Protein AF-A0A0Q3QVT7-F1 (afdb_monomer)

Nearest PDB structures (foldseek):
  4wqb-assembly1_A  TM=9.093E-01  e=2.953E-19  Allochromatium vinosum DSM 180
  4v2k-assembly1_A-2  TM=8.965E-01  e=4.361E-19  Allochromatium vinosum
  4wq7-assembly1_A  TM=8.722E-01  e=5.760E-19  Allochromatium vinosum DSM 180
  4wqe-assembly1_A  TM=8.834E-01  e=1.659E-18  Allochromatium vinosum DSM 180
  5lo9-assembly1_B  TM=9.121E-01  e=6.186E-17  Marichromatium purpuratum 984

Solvent-accessible surface area (backbone atoms only — not comparable to full-atom values): 16238 Å² total; per-residue (Å²): 143,64,69,71,61,56,56,51,52,53,51,52,51,51,51,50,51,51,50,52,52,61,57,68,73,50,79,81,80,72,76,77,76,81,73,70,78,80,70,81,72,76,70,61,96,49,61,49,68,56,84,89,69,55,54,84,59,72,68,26,53,34,25,54,50,11,46,47,48,34,56,39,20,30,82,78,39,48,94,37,33,49,28,71,48,29,54,27,76,59,18,26,76,83,17,47,84,76,30,63,30,40,62,35,50,55,47,43,44,66,38,78,34,67,54,76,61,39,75,36,46,61,63,54,51,53,30,55,37,24,48,10,46,25,38,27,43,63,69,56,76,91,34,68,70,40,48,13,39,51,43,24,37,42,49,38,17,62,60,42,62,83,81,38,78,77,57,81,90,38,61,78,62,55,50,81,74,65,76,90,72,56,39,46,68,60,8,46,55,49,36,65,63,48,38,27,94,30,20,29,90,80,24,64,32,39,101,82,23,65,30,67,22,36,68,44,12,44,13,56,58,20,73,65,40,17,36,34,47,28,10,23,47,37,20,61,55,30,32,84,58,74,31,89,95,36,30,55,53,64,48,48,71,66,55,17,34,8,31,24,40,31,50,56,70,48,63,48,39,81,43,85,74,44,37,62,38,12,61,80,16,72,55,59,94,54,53,73,68,77,33,79,53,41,69,59,78,76,91,122

InterPro domains:
  IPR009056 Cytochrome c-like domain [PF13442] (183-263)
  IPR009056 Cytochrome c-like domain [PF21342] (85-160)
  IPR009056 Cytochrome c-like domain [PS51007] (182-267)
  IPR036909 Cytochrome c-like domain superfamily [G3DSA:1.10.760.10] (39-165)
  IPR036909 Cytochrome c-like domain superfamily [G3DSA:1.10.760.10] (176-285)
  IPR036909 Cytochrome c-like domain superfamily [SSF46626] (54-162)
  IPR036909 Cytochrome c-like domain superfamily [SSF46626] (183-273)
  IPR051459 Cytochrome c-type Dehydrogenase [PTHR35008] (144-269)

Radius of gyration: 26.28 Å; Cα contacts (8 Å, |Δi|>4): 500; chains: 1; bounding box: 90×54×57 Å

pLDDT: mean 89.2, std 15.97, range [33.88, 98.81]

Foldseek 3Di:
DPVVVVVVVVVVVVVVVVVVCVVVPDDPPPPPPPPPPPDPQPPQPQFFDDLVPQDDDDLSVLLVLLLCCQVQVCPPVVQFFQARDHVCLQCPPSNPDAGQRLAQVQLQPQDDDLQQRGGDGVLRVVQLCSVFFRVGGRDDCPDSNVSSNSSNSCRRNVRPDHPDNDDPSRDQQFQPDDLVPAAQVLLLVLCVQFPCVAQNNLSCGDPHHHRLADSNGGALLDPLLFLRRQLSRCLQCPPVPDGVPDDHNPDDSNNSSNNSVNSNVHHHHYRVCSQCTSLVLCDDPRRSDHHPNHHDDPPD

Sequence (300 aa):
MFLPIMAIIVTMIAGFTYLYIYVKDKPAKTELASSEPKVEEKTHPYAPPSMEEVPEGEEGELIKLGQKYHNETSSVLDGYVGNTLSCASCHANGGVGDSLDLVGISKTYPQYNPRAGREVSIEDRINGCFIRSMNGKPLPKEGEEMKAMVAYYNYISTNVPEGTTDRPWAKLKKAEGDLSKVNVDEGRELYQQACITCHGEDGAGGATGLALWGDNSYNIGAGMARVRTAAGYIQKYMPKAPVGDYEAGSLTEEQAMNIAAYINSMERPDFPNKIHDWPNGDAPDDAAYETLAGKKKSDK

Mean predicted aligned error: 9.64 Å

Organism: NCBI:txid1637975

Secondary structure (DSSP, 8-state):
--HHHHHHHHHHHHHHHHHHHHHHTS------------------TTPPPPGGGPPSSHHHHHHHHHHHHHHSHHHH-GGG-SSS--GGGTSHHHHSSSSS--TTGGGG-SEEETTTTEEE-HHHHHHHHHTTTT-S-PPPTTSHHHHHHHHHHHHHTTTSPTT----GGGPPPPP-S-GGG--HHHHHHHHHHHTHHHH-TTSS--SSS--SSSTTS--TTSGGGSHHHHHHHHHHH-SSS-BTTB-TTTS-HHHHHHHHHHHHHS-----GGGGGS-TTS---TT-SS--TT-PPPP--

Structure (mmCIF, N/CA/C/O backbone):
data_AF-A0A0Q3QVT7-F1
#
_entry.id   AF-A0A0Q3QVT7-F1
#
loop_
_atom_site.group_PDB
_atom_site.id
_atom_site.type_symbol
_atom_site.label_atom_id
_atom_site.label_alt_id
_atom_site.label_comp_id
_atom_site.label_asym_id
_atom_site.label_entity_id
_atom_site.label_seq_id
_atom_site.pdbx_PDB_ins_code
_atom_site.Cartn_x
_atom_site.Cartn_y
_atom_site.Cartn_z
_atom_site.occupancy
_atom_site.B_iso_or_equiv
_atom_site.auth_seq_id
_atom_site.auth_comp_id
_atom_site.auth_asym_id
_atom_site.auth_atom_id
_atom_site.pdbx_PDB_model_num
ATOM 1 N N . MET A 1 1 ? 71.292 -36.766 14.297 1.00 57.34 1 MET A N 1
ATOM 2 C CA . MET A 1 1 ? 70.268 -36.055 13.497 1.00 57.34 1 MET A CA 1
ATOM 3 C C . MET A 1 1 ? 69.156 -35.455 14.381 1.00 57.34 1 MET A C 1
ATOM 5 O O . MET A 1 1 ? 68.013 -35.425 13.966 1.00 57.34 1 MET A O 1
ATOM 9 N N . PHE A 1 2 ? 69.470 -34.970 15.596 1.00 58.06 2 PHE A N 1
ATOM 10 C CA . PHE A 1 2 ? 68.464 -34.492 16.570 1.00 58.06 2 PHE A CA 1
ATOM 11 C C . PHE A 1 2 ? 68.643 -33.022 17.004 1.00 58.06 2 PHE A C 1
ATOM 13 O O . PHE A 1 2 ? 67.723 -32.442 17.567 1.00 58.06 2 PHE A O 1
ATOM 20 N N . LEU A 1 3 ? 69.778 -32.381 16.687 1.00 51.47 3 LEU A N 1
ATOM 21 C CA . LEU A 1 3 ? 69.985 -30.952 16.959 1.00 51.47 3 LEU A CA 1
ATOM 22 C C . LEU A 1 3 ? 69.146 -29.969 16.106 1.00 51.47 3 LEU A C 1
ATOM 24 O O . LEU A 1 3 ? 68.745 -28.949 16.662 1.00 51.47 3 LEU A O 1
ATOM 28 N N . PRO A 1 4 ? 68.831 -30.208 14.812 1.00 58.06 4 PRO A N 1
ATOM 29 C CA . PRO A 1 4 ? 68.139 -29.189 14.016 1.00 58.06 4 PRO A CA 1
ATOM 30 C C . PRO A 1 4 ? 66.645 -29.073 14.360 1.00 58.06 4 PRO A C 1
ATOM 32 O O . PRO A 1 4 ? 66.067 -28.003 14.220 1.00 58.06 4 PRO A O 1
ATOM 35 N N . ILE A 1 5 ? 66.026 -30.143 14.872 1.00 60.25 5 ILE A N 1
ATOM 36 C CA . ILE A 1 5 ? 64.596 -30.167 15.221 1.00 60.25 5 ILE A CA 1
ATOM 37 C C . ILE A 1 5 ? 64.334 -29.399 16.527 1.00 60.25 5 ILE A C 1
ATOM 39 O O . ILE A 1 5 ? 63.376 -28.638 16.615 1.00 60.25 5 ILE A O 1
ATOM 43 N N . MET A 1 6 ? 65.226 -29.524 17.517 1.00 62.38 6 MET A N 1
ATOM 44 C CA . MET A 1 6 ? 65.145 -28.763 18.772 1.00 62.38 6 MET A CA 1
ATOM 45 C C . MET A 1 6 ? 65.276 -27.250 18.539 1.00 62.38 6 MET A C 1
ATOM 47 O O . MET A 1 6 ? 64.526 -26.476 19.128 1.00 62.38 6 MET A O 1
ATOM 51 N N . ALA A 1 7 ? 66.159 -26.824 17.630 1.00 67.12 7 ALA A N 1
ATOM 52 C CA . ALA A 1 7 ? 66.323 -25.409 17.294 1.00 67.12 7 ALA A CA 1
ATOM 53 C C . ALA A 1 7 ? 65.071 -24.805 16.628 1.00 67.12 7 ALA A C 1
ATOM 55 O O . ALA A 1 7 ? 64.706 -23.675 16.939 1.00 67.12 7 ALA A O 1
ATOM 56 N N . ILE A 1 8 ? 64.384 -25.564 15.766 1.00 68.62 8 ILE A N 1
ATOM 57 C CA . ILE A 1 8 ? 63.150 -25.122 15.091 1.00 68.62 8 ILE A CA 1
ATOM 58 C C . ILE A 1 8 ? 61.974 -25.030 16.076 1.00 68.62 8 ILE A C 1
ATOM 60 O O . ILE A 1 8 ? 61.192 -24.084 16.029 1.00 68.62 8 ILE A O 1
ATOM 64 N N . ILE A 1 9 ? 61.854 -25.978 17.008 1.00 70.62 9 ILE A N 1
ATOM 65 C CA . ILE A 1 9 ? 60.778 -25.951 18.009 1.00 70.62 9 ILE A CA 1
ATOM 66 C C . ILE A 1 9 ? 60.958 -24.764 18.965 1.00 70.62 9 ILE A C 1
ATOM 68 O O . ILE A 1 9 ? 59.991 -24.068 19.271 1.00 70.62 9 ILE A O 1
ATOM 72 N N . VAL A 1 10 ? 62.192 -24.470 19.387 1.00 72.62 10 VAL A N 1
ATOM 73 C CA . VAL A 1 10 ? 62.480 -23.324 20.265 1.00 72.62 10 VAL A CA 1
ATOM 74 C C . VAL A 1 10 ? 62.200 -21.990 19.565 1.00 72.62 10 VAL A C 1
ATOM 76 O O . VAL A 1 10 ? 61.624 -21.099 20.188 1.00 72.62 10 VAL A O 1
ATOM 79 N N . THR A 1 11 ? 62.522 -21.841 18.274 1.00 70.75 11 THR A N 1
ATOM 80 C CA . THR A 1 11 ? 62.209 -20.606 17.531 1.00 70.75 11 THR A CA 1
ATOM 81 C C . THR A 1 11 ? 60.716 -20.435 17.273 1.00 70.75 11 THR A C 1
ATOM 83 O O . THR A 1 11 ? 60.223 -19.311 17.370 1.00 70.75 11 THR A O 1
ATOM 86 N N . MET A 1 12 ? 59.966 -21.514 17.026 1.00 72.94 12 MET A N 1
ATOM 87 C CA . MET A 1 12 ? 58.507 -21.432 16.898 1.00 72.94 12 MET A CA 1
ATOM 88 C C . MET A 1 12 ? 57.829 -21.072 18.222 1.00 72.94 12 MET A C 1
ATOM 90 O O . MET A 1 12 ? 56.955 -20.209 18.232 1.00 72.94 12 MET A O 1
ATOM 94 N N . ILE A 1 13 ? 58.254 -21.663 19.344 1.00 76.81 13 ILE A N 1
ATOM 95 C CA . ILE A 1 13 ? 57.702 -21.332 20.667 1.00 76.81 13 ILE A CA 1
ATOM 96 C C . ILE A 1 13 ? 58.045 -19.886 21.038 1.00 76.81 13 ILE A C 1
ATOM 98 O O . ILE A 1 13 ? 57.164 -19.146 21.475 1.00 76.81 13 ILE A O 1
ATOM 102 N N . ALA A 1 14 ? 59.284 -19.443 20.810 1.00 75.06 14 ALA A N 1
ATOM 103 C CA . ALA A 1 14 ? 59.682 -18.058 21.056 1.00 75.06 14 ALA A CA 1
ATOM 104 C C . ALA A 1 14 ? 58.909 -17.070 20.164 1.00 75.06 14 ALA A C 1
ATOM 106 O O . ALA A 1 14 ? 58.426 -16.054 20.660 1.00 75.06 14 ALA A O 1
ATOM 107 N N . GLY A 1 15 ? 58.717 -17.392 18.880 1.00 74.06 15 GLY A N 1
ATOM 108 C CA . GLY A 1 15 ? 57.934 -16.580 17.946 1.00 74.06 15 GLY A CA 1
ATOM 109 C C . GLY A 1 15 ? 56.456 -16.491 18.327 1.00 74.06 15 GLY A C 1
ATOM 110 O O . GLY A 1 15 ? 55.881 -15.404 18.307 1.00 74.06 15 GLY A O 1
ATOM 111 N N . PHE A 1 16 ? 55.851 -17.603 18.750 1.00 73.50 16 PHE A N 1
ATOM 112 C CA . PHE A 1 16 ? 54.453 -17.635 19.181 1.00 73.50 16 PHE A CA 1
ATOM 113 C C . PHE A 1 16 ? 54.247 -16.902 20.512 1.00 73.50 16 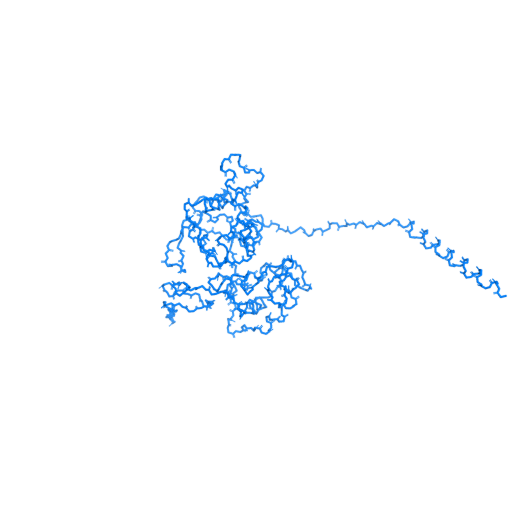PHE A C 1
ATOM 115 O O . PHE A 1 16 ? 53.271 -16.177 20.675 1.00 73.50 16 PHE A O 1
ATOM 122 N N . THR A 1 17 ? 55.200 -17.019 21.440 1.00 74.50 17 THR A N 1
ATOM 123 C CA . THR A 1 17 ? 55.164 -16.301 22.724 1.00 74.50 17 THR A CA 1
ATOM 124 C C . THR A 1 17 ? 55.349 -14.798 22.515 1.00 74.50 17 THR A C 1
ATOM 126 O O . THR A 1 17 ? 54.628 -14.003 23.112 1.00 74.50 17 THR A O 1
ATOM 129 N N . TYR A 1 18 ? 56.255 -14.396 21.617 1.00 74.62 18 TYR A N 1
ATOM 130 C CA . TYR A 1 18 ? 56.449 -12.994 21.247 1.00 74.62 18 TYR A CA 1
ATOM 131 C C . TYR A 1 18 ? 55.204 -12.406 20.572 1.00 74.62 18 TYR A C 1
ATOM 133 O O . TYR A 1 18 ? 54.762 -11.325 20.951 1.00 74.62 18 TYR A O 1
ATOM 141 N N . LEU A 1 19 ? 54.586 -13.135 19.635 1.00 69.94 19 LEU A N 1
ATOM 142 C CA . LEU A 1 19 ? 53.341 -12.716 18.988 1.00 69.94 19 LEU A CA 1
ATOM 143 C C . LEU A 1 19 ? 52.184 -12.614 19.994 1.00 69.94 19 LEU A C 1
ATOM 145 O O . LEU A 1 19 ? 51.430 -11.646 19.962 1.00 69.94 19 LEU A O 1
ATOM 149 N N . TYR A 1 20 ? 52.065 -13.573 20.913 1.00 73.19 20 TYR A N 1
ATOM 150 C CA . TYR A 1 20 ? 51.029 -13.574 21.946 1.00 73.19 20 TYR A CA 1
ATOM 151 C C . TYR A 1 20 ? 51.166 -12.384 22.905 1.00 73.19 20 TYR A C 1
ATOM 153 O O . TYR A 1 20 ? 50.175 -11.717 23.194 1.00 73.19 20 TYR A O 1
ATOM 161 N N . ILE A 1 21 ? 52.386 -12.066 23.349 1.00 72.62 21 ILE A N 1
ATOM 162 C CA . ILE A 1 21 ? 52.649 -10.879 24.179 1.00 72.62 21 ILE A CA 1
ATOM 163 C C . ILE A 1 21 ? 52.384 -9.597 23.372 1.00 72.62 21 ILE A C 1
ATOM 165 O O . ILE A 1 21 ? 51.701 -8.700 23.858 1.00 72.62 21 ILE A O 1
ATOM 169 N N . TYR A 1 22 ? 52.821 -9.537 22.109 1.00 72.62 22 TYR A N 1
ATOM 170 C CA . TYR A 1 22 ? 52.606 -8.379 21.232 1.00 72.62 22 TYR A CA 1
ATOM 171 C C . TYR A 1 22 ? 51.121 -8.084 20.961 1.00 72.62 22 TYR A C 1
ATOM 173 O O . TYR A 1 22 ? 50.731 -6.921 20.865 1.00 72.62 22 TYR A O 1
ATOM 181 N N . VAL A 1 23 ? 50.282 -9.118 20.843 1.00 69.88 23 VAL A N 1
ATOM 182 C CA . VAL A 1 23 ? 48.827 -8.964 20.669 1.00 69.88 23 VAL A CA 1
ATOM 183 C C . VAL A 1 23 ? 48.143 -8.601 21.989 1.00 69.88 23 VAL A C 1
ATOM 185 O O . VAL A 1 23 ? 47.247 -7.763 21.986 1.00 69.88 23 VAL A O 1
ATOM 188 N N . LYS A 1 24 ? 48.567 -9.184 23.117 1.00 72.44 24 LYS A N 1
ATOM 189 C CA . LYS A 1 24 ? 47.951 -8.938 24.429 1.00 72.44 24 LYS A CA 1
ATOM 190 C C . LYS A 1 24 ? 48.217 -7.524 24.964 1.00 72.44 24 LYS A C 1
ATOM 192 O O . LYS A 1 24 ? 47.332 -6.950 25.591 1.00 72.44 24 LYS A O 1
ATOM 197 N N . ASP A 1 25 ? 49.393 -6.961 24.689 1.00 59.81 25 ASP A N 1
ATOM 198 C CA . ASP A 1 25 ? 49.799 -5.643 25.203 1.00 59.81 25 ASP A CA 1
ATOM 199 C C . ASP A 1 25 ? 49.374 -4.464 24.308 1.00 59.81 25 ASP A C 1
ATOM 201 O O . ASP A 1 25 ? 49.612 -3.305 24.657 1.00 59.81 25 ASP A O 1
ATOM 205 N N . LYS A 1 26 ? 48.702 -4.717 23.175 1.00 48.78 26 LYS A N 1
ATOM 206 C CA . LYS A 1 26 ? 48.009 -3.659 22.428 1.00 48.78 26 LYS A CA 1
ATOM 207 C C . LYS A 1 26 ? 46.572 -3.530 22.935 1.00 48.78 26 LYS A C 1
ATOM 209 O O . LYS A 1 26 ? 45.736 -4.359 22.579 1.00 48.78 26 LYS A O 1
ATOM 214 N N . PRO A 1 27 ? 46.226 -2.481 23.702 1.00 45.72 27 PRO A N 1
ATOM 215 C CA . PRO A 1 27 ? 44.826 -2.172 23.931 1.00 45.72 27 PRO A CA 1
ATOM 216 C C . PRO A 1 27 ? 44.193 -1.840 22.577 1.00 45.72 27 PRO A C 1
ATOM 218 O O . PRO A 1 27 ? 44.609 -0.896 21.901 1.00 45.72 27 PRO A O 1
ATOM 221 N N . ALA A 1 28 ? 43.196 -2.625 22.171 1.00 49.50 28 ALA A N 1
ATOM 222 C CA . ALA A 1 28 ? 42.322 -2.285 21.062 1.00 49.50 28 ALA A CA 1
ATOM 223 C C . ALA A 1 28 ? 41.542 -1.019 21.444 1.00 49.50 28 ALA A C 1
ATOM 225 O O . ALA A 1 28 ? 40.458 -1.082 22.020 1.00 49.50 28 ALA A O 1
ATOM 226 N N . LYS A 1 29 ? 42.115 0.153 21.158 1.00 40.25 29 LYS A N 1
ATOM 227 C CA . LYS A 1 29 ? 41.364 1.406 21.086 1.00 40.25 29 LYS A CA 1
ATOM 228 C C . LYS A 1 29 ? 40.545 1.382 19.803 1.00 40.25 29 LYS A C 1
ATOM 230 O O . LYS A 1 29 ? 40.870 2.045 18.825 1.00 40.25 29 LYS A O 1
ATOM 235 N N . THR A 1 30 ? 39.485 0.590 19.822 1.00 38.38 30 THR A N 1
ATOM 236 C CA . THR A 1 30 ? 38.336 0.842 18.967 1.00 38.38 30 THR A CA 1
ATOM 237 C C . THR A 1 30 ? 37.523 1.910 19.688 1.00 38.38 30 THR A C 1
ATOM 239 O O . THR A 1 30 ? 36.599 1.608 20.439 1.00 38.38 30 THR A O 1
ATOM 242 N N . GLU A 1 31 ? 37.907 3.176 19.518 1.00 37.19 31 GLU A N 1
ATOM 243 C CA . GLU A 1 31 ? 36.917 4.244 19.615 1.00 37.19 31 GLU A CA 1
ATOM 244 C C . GLU A 1 31 ? 35.944 3.995 18.462 1.00 37.19 31 GLU A C 1
ATOM 246 O O . GLU A 1 31 ? 36.206 4.340 17.312 1.00 37.19 31 GLU A O 1
ATOM 251 N N . LEU A 1 32 ? 34.839 3.312 18.769 1.00 37.59 32 LEU A N 1
ATOM 252 C CA . LEU A 1 32 ? 33.616 3.401 17.988 1.00 37.59 32 LEU A CA 1
ATOM 253 C C . LEU A 1 32 ? 33.182 4.865 18.062 1.00 37.59 32 LEU A C 1
ATOM 255 O O . LEU A 1 32 ? 32.419 5.268 18.938 1.00 37.59 32 LEU A O 1
ATOM 259 N N . ALA A 1 33 ? 33.735 5.678 17.166 1.00 33.88 33 ALA A N 1
ATOM 260 C CA . ALA A 1 33 ? 33.156 6.951 16.810 1.00 33.88 33 ALA A CA 1
ATOM 261 C C . ALA A 1 33 ? 31.784 6.635 16.210 1.00 33.88 33 ALA A C 1
ATOM 263 O O . ALA A 1 33 ? 31.651 6.317 15.031 1.00 33.88 33 ALA A O 1
ATOM 264 N N . SER A 1 34 ? 30.772 6.660 17.073 1.00 39.19 34 SER A N 1
ATOM 265 C CA . SER A 1 34 ? 29.366 6.713 16.704 1.00 39.19 34 SER A CA 1
ATOM 266 C C . SER A 1 34 ? 29.117 8.057 16.027 1.00 39.19 34 SER A C 1
ATOM 268 O O . SER A 1 34 ? 28.578 8.986 16.624 1.00 39.19 34 SER A O 1
ATOM 270 N N . SER A 1 35 ? 29.562 8.191 14.783 1.00 40.94 35 SER A N 1
ATOM 271 C CA . SER A 1 35 ? 28.988 9.153 13.857 1.00 40.94 35 SER A CA 1
ATOM 272 C C . SER A 1 35 ? 27.819 8.458 13.176 1.00 40.94 35 SER A C 1
ATOM 274 O O . SER A 1 35 ? 27.894 8.088 12.005 1.00 40.94 35 SER A O 1
ATOM 276 N N . GLU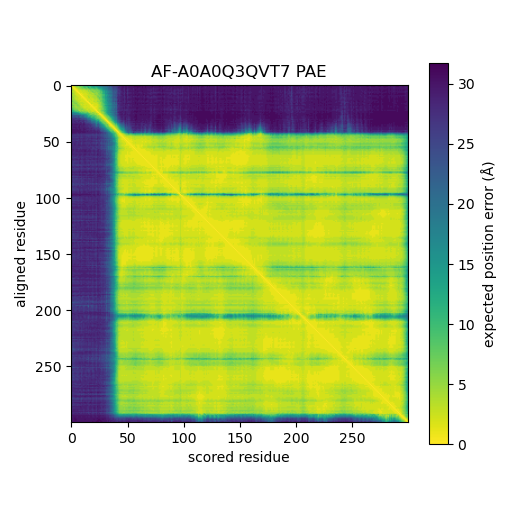 A 1 36 ? 26.747 8.232 13.934 1.00 35.28 36 GLU A N 1
ATOM 277 C CA . GLU A 1 36 ? 25.448 8.081 13.298 1.00 35.28 36 GLU A CA 1
ATOM 278 C C . GLU A 1 36 ? 25.224 9.363 12.486 1.00 35.28 36 GLU A C 1
ATOM 280 O O . GLU A 1 36 ? 25.307 10.465 13.050 1.00 35.28 36 GLU A O 1
ATOM 285 N N . PRO A 1 37 ? 25.016 9.278 11.161 1.00 35.75 37 PRO A N 1
ATOM 286 C CA . PRO A 1 37 ? 24.513 10.423 10.439 1.00 35.75 37 PRO A CA 1
ATOM 287 C C . PRO A 1 37 ? 23.177 10.756 11.091 1.00 35.75 37 PRO A C 1
ATOM 289 O O . PRO A 1 37 ? 22.256 9.941 11.108 1.00 35.75 37 PRO A O 1
ATOM 292 N N . LYS A 1 38 ? 23.097 11.946 11.684 1.00 34.81 38 LYS A N 1
ATOM 293 C CA . LYS A 1 38 ? 21.852 12.510 12.182 1.00 34.81 38 LYS A CA 1
ATOM 294 C C . LYS A 1 38 ? 20.978 12.745 10.955 1.00 34.81 38 LYS A C 1
ATOM 296 O O . LYS A 1 38 ? 21.047 13.802 10.334 1.00 34.81 38 LYS A O 1
ATOM 301 N N . VAL A 1 39 ? 20.244 11.711 10.552 1.00 34.62 39 VAL A N 1
ATOM 302 C CA . VAL A 1 39 ? 19.155 11.824 9.592 1.00 34.62 39 VAL A CA 1
ATOM 303 C C . VAL A 1 39 ? 18.256 12.898 10.180 1.00 34.62 39 VAL A C 1
ATOM 305 O O . VAL A 1 39 ? 17.798 12.767 11.316 1.00 34.62 39 VAL A O 1
ATOM 308 N N . GLU A 1 40 ? 18.089 14.010 9.466 1.00 34.38 40 GLU A N 1
ATOM 309 C CA . GLU A 1 40 ? 17.031 14.960 9.778 1.00 34.38 40 GLU A CA 1
ATOM 310 C C . GLU A 1 40 ? 15.717 14.192 9.666 1.00 34.38 40 GLU A C 1
ATOM 312 O O . GLU A 1 40 ? 15.159 14.006 8.583 1.00 34.38 40 GLU A O 1
ATOM 317 N N . GLU A 1 41 ? 15.269 13.681 10.806 1.00 39.88 41 GLU A N 1
ATOM 318 C CA . GLU A 1 41 ? 13.955 13.116 10.999 1.00 39.88 41 GLU A CA 1
ATOM 319 C C . GLU A 1 41 ? 12.986 14.247 10.669 1.00 39.88 41 GLU A C 1
ATOM 321 O O . GLU A 1 41 ? 12.791 15.182 11.449 1.00 39.88 41 GLU A O 1
ATOM 326 N N . LYS A 1 42 ? 12.447 14.237 9.446 1.00 46.34 42 LYS A N 1
ATOM 327 C CA . LYS A 1 42 ? 11.295 15.067 9.117 1.00 46.34 42 LYS A CA 1
ATOM 328 C C . LYS A 1 42 ? 10.192 14.599 10.046 1.00 46.34 42 LYS A C 1
ATOM 330 O O . LYS A 1 42 ? 9.521 13.612 9.757 1.00 46.34 42 LYS A O 1
ATOM 335 N N . THR A 1 43 ? 10.062 15.279 11.177 1.00 60.16 43 THR A N 1
ATOM 336 C CA . THR A 1 43 ? 9.045 14.989 12.170 1.00 60.16 43 THR A CA 1
ATOM 337 C C . THR A 1 43 ? 7.707 15.024 11.454 1.00 60.16 43 THR A C 1
ATOM 339 O O . THR A 1 43 ? 7.340 16.009 10.805 1.00 60.16 43 THR A O 1
ATOM 342 N N . HIS A 1 44 ? 7.019 13.885 11.475 1.00 76.19 44 HIS A N 1
ATOM 343 C CA . HIS A 1 44 ? 5.684 13.775 10.922 1.00 76.19 44 HIS A CA 1
ATOM 344 C C . HIS A 1 44 ? 4.840 14.934 11.491 1.00 76.19 44 HIS A C 1
ATOM 346 O O . HIS A 1 44 ? 4.850 15.128 12.710 1.00 76.19 44 HIS A O 1
ATOM 352 N N . PRO A 1 45 ? 4.127 15.728 10.662 1.00 86.12 45 PRO A N 1
ATOM 353 C CA . PRO A 1 45 ? 3.495 16.977 11.113 1.00 86.12 45 PRO A CA 1
ATOM 354 C C . PRO A 1 45 ? 2.470 16.765 12.235 1.00 86.12 45 PRO A C 1
ATOM 356 O O . PRO A 1 45 ? 2.174 17.686 12.990 1.00 86.12 45 PRO A O 1
ATOM 359 N N . TYR A 1 46 ? 1.962 15.538 12.350 1.00 91.69 46 TYR A N 1
ATOM 360 C CA . TYR A 1 46 ? 1.045 15.084 13.388 1.00 91.69 46 TYR A CA 1
ATOM 361 C C . TYR A 1 46 ? 1.499 13.717 13.900 1.00 91.69 46 TYR A C 1
ATOM 363 O O . TYR A 1 46 ? 0.990 12.699 13.440 1.00 91.69 46 TYR A O 1
ATOM 371 N N . ALA A 1 47 ? 2.540 13.654 14.730 1.00 91.75 47 ALA A N 1
ATOM 372 C CA . ALA A 1 47 ? 3.020 12.374 15.258 1.00 91.75 47 ALA A CA 1
ATOM 373 C C . ALA A 1 47 ? 1.857 11.597 15.918 1.00 91.75 47 ALA A C 1
ATOM 375 O O . ALA A 1 47 ? 1.103 12.212 16.678 1.00 91.75 47 ALA A O 1
ATOM 376 N N . PRO A 1 48 ? 1.654 10.302 15.616 1.00 93.94 48 PRO A N 1
ATOM 377 C CA . PRO A 1 48 ? 0.585 9.521 16.232 1.00 93.94 48 PRO A CA 1
ATOM 378 C C . PRO A 1 48 ? 0.849 9.312 17.734 1.00 93.94 48 PRO A C 1
ATOM 380 O O . PRO A 1 48 ? 2.011 9.336 18.147 1.00 93.94 48 PRO A O 1
ATOM 383 N N . PRO A 1 49 ? -0.193 9.085 18.556 1.00 95.31 49 PRO A N 1
ATOM 384 C CA . PRO A 1 49 ? -0.014 8.629 19.936 1.00 95.31 49 PRO A CA 1
ATOM 385 C C . PRO A 1 49 ? 0.800 7.327 20.011 1.00 95.31 49 PRO A C 1
ATOM 387 O O . PRO A 1 49 ? 0.750 6.507 19.086 1.00 95.31 49 PRO A O 1
ATOM 390 N N . SER A 1 50 ? 1.540 7.124 21.106 1.00 94.94 50 SER A N 1
ATOM 391 C CA . SER A 1 50 ? 2.330 5.902 21.297 1.00 94.94 50 SER A CA 1
ATOM 392 C C . SER A 1 50 ? 1.427 4.712 21.593 1.00 94.94 50 SER A C 1
ATOM 394 O O . SER A 1 50 ? 0.515 4.816 22.400 1.00 94.94 50 SER A O 1
ATOM 396 N N . MET A 1 51 ? 1.736 3.532 21.052 1.00 95.25 51 MET A N 1
ATOM 397 C CA . MET A 1 51 ? 0.996 2.308 21.397 1.00 95.25 51 MET A CA 1
ATOM 398 C C . MET A 1 51 ? 1.092 1.919 22.883 1.00 95.25 51 MET A C 1
ATOM 400 O O . MET A 1 51 ? 0.270 1.141 23.362 1.00 95.25 51 MET A O 1
ATOM 404 N N . GLU A 1 52 ? 2.063 2.467 23.618 1.00 94.88 52 GLU A N 1
ATOM 405 C CA . GLU A 1 52 ? 2.176 2.326 25.077 1.00 94.88 52 GLU A CA 1
ATOM 406 C C . GLU A 1 52 ? 1.125 3.157 25.837 1.00 94.88 52 GLU A C 1
ATOM 408 O O . GLU A 1 52 ? 0.834 2.873 26.995 1.00 94.88 52 GLU A O 1
ATOM 413 N N . GLU A 1 53 ? 0.532 4.158 25.183 1.00 94.69 53 GLU A N 1
ATOM 414 C CA . GLU A 1 53 ? -0.468 5.081 25.735 1.00 94.69 53 GLU A CA 1
ATOM 415 C C . GLU A 1 53 ? -1.901 4.707 25.321 1.00 94.69 53 GLU A C 1
ATOM 417 O O . GLU A 1 53 ? -2.835 5.491 25.502 1.00 94.69 53 GLU A O 1
ATOM 422 N N . VAL A 1 54 ? -2.100 3.529 24.720 1.00 96.38 54 VAL A N 1
ATOM 423 C CA . VAL A 1 54 ? -3.442 3.033 24.3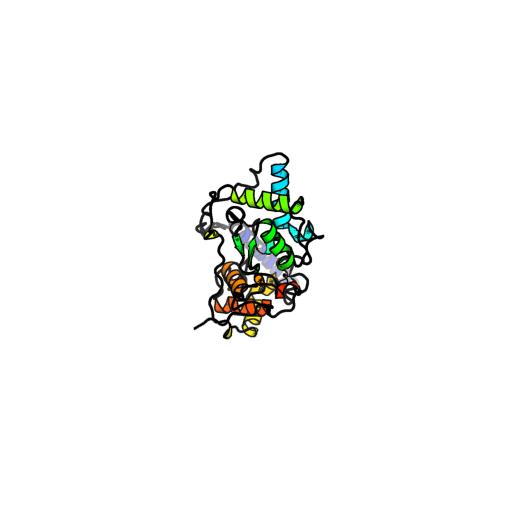86 1.00 96.38 54 VAL A CA 1
ATOM 424 C C . VAL A 1 54 ? -4.259 2.910 25.680 1.00 96.38 54 VAL A C 1
ATOM 426 O O . VAL A 1 54 ? -3.768 2.303 26.636 1.00 96.38 54 VAL A O 1
ATOM 429 N N . PRO A 1 55 ? -5.490 3.460 25.736 1.00 94.56 55 PRO A N 1
ATOM 430 C CA . PRO A 1 55 ? -6.309 3.420 26.945 1.00 94.56 55 PRO A CA 1
ATOM 431 C C . PRO A 1 55 ? -6.581 1.982 27.393 1.00 94.56 55 PRO A C 1
ATOM 433 O O . PRO A 1 55 ? -6.629 1.064 26.582 1.00 94.56 55 PRO A O 1
ATOM 436 N N . GLU A 1 56 ? -6.788 1.765 28.688 1.00 95.44 56 GLU A N 1
ATOM 437 C CA . GLU A 1 56 ? -7.240 0.461 29.178 1.00 95.44 56 GLU A CA 1
ATOM 438 C C . GLU A 1 56 ? -8.727 0.222 28.854 1.00 95.44 56 GLU A C 1
ATOM 440 O O . GLU A 1 56 ? -9.503 1.159 28.659 1.00 95.44 56 GLU A O 1
ATOM 445 N N . GLY A 1 57 ? -9.143 -1.047 28.846 1.00 96.75 57 GLY A N 1
ATOM 446 C CA . GLY A 1 57 ? -10.533 -1.449 28.616 1.00 96.75 57 GLY A CA 1
ATOM 447 C C . GLY A 1 57 ? -10.835 -1.841 27.168 1.00 96.75 57 GLY A C 1
ATOM 448 O O . GLY A 1 57 ? -9.936 -2.048 26.357 1.00 96.75 57 GLY A O 1
ATOM 449 N N . GLU A 1 58 ? -12.126 -1.979 26.858 1.00 96.44 58 GLU A N 1
ATOM 450 C CA . GLU A 1 58 ? -12.610 -2.544 25.588 1.00 96.44 58 GLU A CA 1
ATOM 451 C C . GLU A 1 58 ? -12.109 -1.774 24.355 1.00 96.44 58 GLU A C 1
ATOM 453 O O . GLU A 1 58 ? -11.685 -2.385 23.377 1.00 96.44 58 GLU A O 1
ATOM 458 N N . GLU A 1 59 ? -12.080 -0.440 24.423 1.00 95.88 59 GLU A N 1
ATOM 459 C CA . GLU A 1 59 ? -11.568 0.405 23.338 1.00 95.88 59 GLU A CA 1
ATOM 460 C C . GLU A 1 59 ? -10.081 0.142 23.060 1.00 95.88 59 GLU A C 1
ATOM 462 O O . GLU A 1 59 ? -9.675 -0.013 21.907 1.00 95.88 59 GLU A O 1
ATOM 467 N N . GLY A 1 60 ? -9.270 0.039 24.112 1.00 98.19 60 GLY A N 1
ATOM 468 C CA . GLY A 1 60 ? -7.844 -0.225 23.984 1.00 98.19 60 GLY A CA 1
ATOM 469 C C . GLY A 1 60 ? -7.526 -1.591 23.405 1.00 98.19 60 GLY A C 1
ATOM 470 O O . GLY A 1 60 ? -6.658 -1.720 22.541 1.00 98.19 60 GLY A O 1
ATOM 471 N N . GLU A 1 61 ? -8.247 -2.615 23.852 1.00 98.31 61 GLU A N 1
ATOM 472 C CA . GLU A 1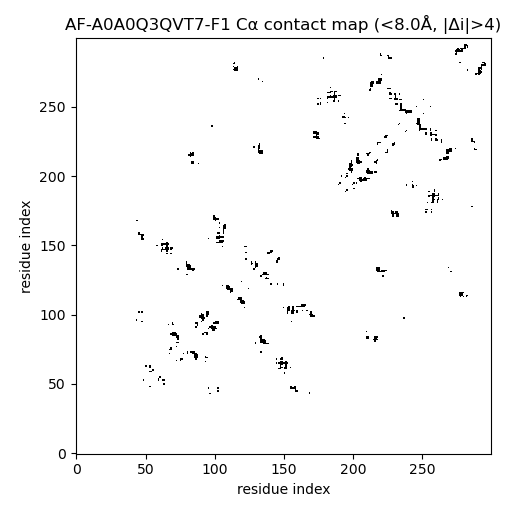 61 ? -8.098 -3.966 23.313 1.00 98.31 61 GLU A CA 1
ATOM 473 C C . GLU A 1 61 ? -8.492 -4.018 21.833 1.00 98.31 61 GLU A C 1
ATOM 475 O O . GLU A 1 61 ? -7.791 -4.638 21.032 1.00 98.31 61 GLU A O 1
ATOM 480 N N . LEU A 1 62 ? -9.532 -3.280 21.436 1.00 98.12 62 LEU A N 1
ATOM 481 C CA . LEU A 1 62 ? -9.945 -3.168 20.039 1.00 98.12 62 LEU A CA 1
ATOM 482 C C . LEU A 1 62 ? -8.881 -2.470 19.168 1.00 98.12 62 LEU A C 1
ATOM 484 O O . LEU A 1 62 ? -8.611 -2.910 18.048 1.00 98.12 62 LEU A O 1
ATOM 488 N N . ILE A 1 63 ? -8.223 -1.425 19.685 1.00 98.75 63 ILE A N 1
ATOM 489 C CA . ILE A 1 63 ? -7.112 -0.729 19.010 1.00 98.75 63 ILE A CA 1
ATOM 490 C C . ILE A 1 63 ? -5.903 -1.658 18.835 1.00 98.75 63 ILE A C 1
ATOM 492 O O . ILE A 1 63 ? -5.357 -1.761 17.733 1.00 98.75 63 ILE A O 1
ATOM 496 N N . LYS A 1 64 ? -5.490 -2.364 19.896 1.00 98.62 64 LYS A N 1
ATOM 497 C CA . LYS A 1 64 ? -4.376 -3.332 19.844 1.00 98.62 64 LYS A CA 1
ATOM 498 C C . LYS A 1 64 ? -4.677 -4.470 18.873 1.00 98.62 64 LYS A C 1
ATOM 500 O O . LYS A 1 64 ? -3.805 -4.874 18.104 1.00 98.62 64 LYS A O 1
ATOM 505 N N . LEU A 1 65 ? -5.917 -4.954 18.864 1.00 98.50 65 LEU A N 1
ATOM 506 C CA . LEU A 1 65 ? -6.372 -5.969 17.921 1.00 98.50 65 LEU A CA 1
ATOM 507 C C . LEU A 1 65 ? -6.292 -5.463 16.474 1.00 98.50 65 LEU A C 1
ATOM 509 O O . LEU A 1 65 ? -5.783 -6.167 15.605 1.00 98.50 65 LEU A O 1
ATOM 513 N N . GLY A 1 66 ? -6.703 -4.220 16.218 1.00 98.62 66 GLY A N 1
ATOM 514 C CA . GLY A 1 66 ? -6.568 -3.586 14.908 1.00 98.62 66 GLY A CA 1
ATOM 515 C C . GLY A 1 66 ? -5.116 -3.453 14.448 1.00 98.62 66 GLY A C 1
ATOM 516 O O . GLY A 1 66 ? -4.813 -3.748 13.290 1.00 98.62 66 GLY A O 1
ATOM 517 N N . GLN A 1 67 ? -4.202 -3.091 15.354 1.00 98.44 67 GLN A N 1
ATOM 518 C CA . GLN A 1 67 ? -2.767 -3.074 15.058 1.00 98.44 67 GLN A CA 1
ATOM 519 C C . GLN A 1 67 ? -2.256 -4.477 14.712 1.00 98.44 67 GLN A C 1
ATOM 521 O O . GLN A 1 67 ? -1.531 -4.652 13.730 1.00 98.44 67 GLN A O 1
ATOM 526 N N . LYS A 1 68 ? -2.652 -5.491 15.487 1.00 98.50 68 LYS A N 1
ATOM 527 C CA . LYS A 1 68 ? -2.298 -6.884 15.206 1.00 98.50 68 LYS A CA 1
ATOM 528 C C . LYS A 1 68 ? -2.783 -7.298 13.818 1.00 98.50 68 LYS A C 1
ATOM 530 O O . LYS A 1 68 ? -2.001 -7.820 13.033 1.00 98.50 68 LYS A O 1
ATOM 535 N N . TYR A 1 69 ? -4.029 -6.988 13.464 1.00 98.50 69 TYR A N 1
ATOM 536 C CA . TYR A 1 69 ? -4.561 -7.248 12.126 1.00 98.50 69 TYR A CA 1
ATOM 537 C C . TYR A 1 69 ? -3.824 -6.495 11.020 1.00 98.50 69 TYR A C 1
ATOM 539 O O . TYR A 1 69 ? -3.705 -7.013 9.913 1.00 98.50 69 TYR A O 1
ATOM 547 N N . HIS A 1 70 ? -3.307 -5.298 11.285 1.00 98.12 70 HIS A N 1
ATOM 548 C CA . HIS A 1 70 ? -2.477 -4.567 10.334 1.00 98.12 70 HIS A CA 1
ATOM 549 C C . HIS A 1 70 ? -1.115 -5.253 10.106 1.00 98.12 70 HIS A C 1
ATOM 551 O O . HIS A 1 70 ? -0.681 -5.425 8.963 1.00 98.12 70 HIS A O 1
ATOM 557 N N . ASN A 1 71 ? -0.442 -5.653 11.182 1.00 97.44 71 ASN A N 1
ATOM 558 C CA . ASN A 1 71 ? 0.910 -6.211 11.122 1.00 97.44 71 ASN A CA 1
ATOM 559 C C . ASN A 1 71 ? 0.934 -7.668 10.643 1.00 97.44 71 ASN A C 1
ATOM 561 O O . ASN A 1 71 ? 1.808 -8.065 9.874 1.00 97.44 71 ASN A O 1
ATOM 565 N N . GLU A 1 72 ? -0.047 -8.455 11.066 1.00 97.12 72 GLU A N 1
ATOM 566 C CA . GLU A 1 72 ? -0.054 -9.915 10.959 1.00 97.12 72 GLU A CA 1
ATOM 567 C C . GLU A 1 72 ? -1.236 -10.429 10.119 1.00 97.12 72 GLU A C 1
ATOM 569 O O . GLU A 1 72 ? -1.682 -11.555 10.296 1.00 97.12 72 GLU A O 1
ATOM 574 N N . THR A 1 73 ? -1.779 -9.612 9.207 1.00 97.38 73 THR A N 1
ATOM 575 C CA . THR A 1 73 ? -3.054 -9.871 8.508 1.00 97.38 73 THR A CA 1
ATOM 576 C C . THR A 1 73 ? -3.193 -11.298 7.972 1.00 97.38 73 THR A C 1
ATOM 578 O O . THR A 1 73 ? -4.209 -11.933 8.236 1.00 97.38 73 THR A O 1
ATOM 581 N N . SER A 1 74 ? -2.197 -11.822 7.248 1.00 95.25 74 SER A N 1
ATOM 582 C CA . SER A 1 74 ? -2.268 -13.175 6.666 1.00 95.25 74 SER A CA 1
ATOM 583 C C . SER A 1 74 ? -2.282 -14.297 7.701 1.00 95.25 74 SER A C 1
ATOM 585 O O . SER A 1 74 ? -2.891 -15.331 7.443 1.00 95.25 74 SER A O 1
ATOM 587 N N . SER A 1 75 ? -1.643 -14.125 8.860 1.00 95.12 75 SER A N 1
ATOM 588 C CA . SER A 1 75 ? -1.577 -15.175 9.883 1.00 95.12 75 SER A CA 1
ATOM 589 C C . SER A 1 75 ? -2.771 -15.164 10.832 1.00 95.12 75 SER A C 1
ATOM 591 O O . SER A 1 75 ? -3.099 -16.200 11.404 1.00 95.12 75 SER A O 1
ATOM 593 N N . VAL A 1 76 ? -3.422 -14.013 11.016 1.00 97.12 76 VAL A N 1
ATOM 594 C CA . VAL A 1 76 ? -4.496 -13.843 12.012 1.00 97.12 76 VAL A CA 1
ATOM 595 C C . VAL A 1 76 ? -5.884 -13.666 11.391 1.00 97.12 76 VAL A C 1
ATOM 597 O O . VAL A 1 76 ? -6.877 -13.790 12.101 1.00 97.12 76 VAL A O 1
ATOM 600 N N . LEU A 1 77 ? -5.958 -13.377 10.087 1.00 96.56 77 LEU A N 1
ATOM 601 C CA . LEU A 1 77 ? -7.190 -13.280 9.293 1.00 96.56 77 LEU A CA 1
ATOM 602 C C . LEU A 1 77 ? -7.123 -14.204 8.065 1.00 96.56 77 LEU A C 1
ATOM 604 O O . LEU A 1 77 ? -7.576 -13.829 6.983 1.00 96.56 77 LEU A O 1
ATOM 608 N N . ASP A 1 78 ? -6.566 -15.406 8.226 1.00 88.25 78 ASP A N 1
ATOM 609 C CA . ASP A 1 78 ? -6.395 -16.423 7.173 1.00 88.25 78 ASP A CA 1
ATOM 610 C C . ASP A 1 78 ? -7.692 -16.709 6.398 1.00 88.25 78 ASP A C 1
ATOM 612 O O . ASP A 1 78 ? -7.694 -16.867 5.179 1.00 88.25 78 ASP A O 1
ATOM 616 N N . GLY A 1 79 ? -8.832 -16.659 7.084 1.00 93.19 79 GLY A N 1
ATOM 617 C CA . GLY A 1 79 ? -10.142 -16.802 6.480 1.00 93.19 79 GLY A CA 1
ATOM 618 C C . GLY A 1 79 ? -10.452 -15.734 5.435 1.00 93.19 79 GLY A C 1
ATOM 619 O O . GLY A 1 79 ? -11.289 -16.007 4.589 1.00 93.19 79 GLY A O 1
ATOM 620 N N . TYR A 1 80 ? -9.827 -14.555 5.459 1.00 97.50 80 TYR A N 1
ATOM 621 C CA . TYR A 1 80 ? -10.117 -13.410 4.584 1.00 97.50 80 TYR A CA 1
ATOM 622 C C . TYR A 1 80 ? -8.976 -13.033 3.639 1.00 97.50 80 TYR A C 1
ATOM 624 O O . TYR A 1 80 ? -9.169 -12.151 2.801 1.00 97.50 80 TYR A O 1
ATOM 632 N N . VAL A 1 81 ? -7.822 -13.687 3.743 1.00 97.75 81 VAL A N 1
ATOM 633 C CA . VAL A 1 81 ? -6.613 -13.397 2.968 1.00 97.75 81 VAL A CA 1
ATOM 634 C C . VAL A 1 81 ? -6.303 -14.591 2.064 1.00 97.75 81 VAL A C 1
ATOM 636 O O . VAL A 1 81 ? -6.335 -15.732 2.505 1.00 97.75 81 VAL A O 1
ATOM 639 N N . GLY A 1 82 ? -6.032 -14.340 0.783 1.00 97.00 82 GLY A N 1
ATOM 640 C CA . GLY A 1 82 ? -5.741 -15.381 -0.213 1.00 97.00 82 GLY A CA 1
ATOM 641 C C . GLY A 1 82 ? -4.285 -15.407 -0.668 1.00 97.00 82 GLY A C 1
ATOM 642 O O . GLY A 1 82 ? -4.001 -15.911 -1.750 1.00 97.00 82 GLY A O 1
ATOM 643 N N . ASN A 1 83 ? -3.384 -14.793 0.100 1.00 96.69 83 ASN A N 1
ATOM 644 C CA . ASN A 1 83 ? -1.952 -14.721 -0.172 1.00 96.69 83 ASN A CA 1
ATOM 645 C C . ASN A 1 83 ? -1.144 -14.627 1.140 1.00 96.69 83 ASN A C 1
ATOM 647 O O . ASN A 1 83 ? -1.700 -14.802 2.222 1.00 96.69 83 ASN A O 1
ATOM 651 N N . THR A 1 84 ? 0.163 -14.361 1.078 1.00 95.50 84 THR A N 1
ATOM 652 C CA . THR A 1 84 ? 1.028 -14.322 2.278 1.00 95.50 84 THR A CA 1
ATOM 653 C C . THR A 1 84 ? 1.353 -12.903 2.750 1.00 95.50 84 THR A C 1
ATOM 655 O O . THR A 1 84 ? 2.307 -12.702 3.500 1.00 95.50 84 THR A O 1
ATOM 658 N N . LEU A 1 85 ? 0.624 -11.889 2.277 1.00 96.94 85 LEU A N 1
ATOM 659 C CA . LEU A 1 85 ? 0.906 -10.490 2.602 1.00 96.94 85 LEU A CA 1
ATOM 660 C C . LEU A 1 85 ? 0.223 -10.064 3.909 1.00 96.94 85 LEU A C 1
ATOM 662 O O . LEU A 1 85 ? -0.709 -10.703 4.387 1.00 96.94 85 LEU A O 1
ATOM 666 N N . SER A 1 86 ? 0.678 -8.950 4.471 1.00 97.06 86 SER A N 1
ATOM 667 C CA . SER A 1 86 ? 0.017 -8.197 5.545 1.00 97.06 86 SER A CA 1
ATOM 668 C C . SER A 1 86 ? -0.139 -6.739 5.117 1.00 97.06 86 SER A C 1
ATOM 670 O O . SER A 1 86 ? 0.547 -6.289 4.198 1.00 97.06 86 SER A O 1
ATOM 672 N N . CYS A 1 87 ? -0.978 -5.944 5.785 1.00 97.50 87 CYS A N 1
ATOM 673 C CA . CYS A 1 87 ? -1.021 -4.498 5.519 1.00 97.50 87 CYS A CA 1
ATOM 674 C C . CYS A 1 87 ? 0.382 -3.880 5.670 1.00 97.50 87 CYS A C 1
ATOM 676 O O . CYS A 1 87 ? 0.825 -3.129 4.794 1.00 97.50 87 CYS A O 1
ATOM 678 N N . ALA A 1 88 ? 1.115 -4.306 6.704 1.00 96.00 88 ALA A N 1
ATOM 679 C CA . ALA A 1 88 ? 2.495 -3.910 6.973 1.00 96.00 88 ALA A CA 1
ATOM 680 C C . ALA A 1 88 ? 3.499 -4.253 5.855 1.00 96.00 88 ALA A C 1
ATOM 682 O O . ALA A 1 88 ? 4.560 -3.636 5.779 1.00 96.00 88 ALA A O 1
ATOM 683 N N . SER A 1 89 ? 3.164 -5.169 4.937 1.00 94.56 89 SER A N 1
ATOM 684 C CA . SER A 1 89 ? 3.992 -5.482 3.763 1.00 94.56 89 SER A CA 1
ATOM 685 C C . SER A 1 89 ? 4.200 -4.273 2.844 1.00 94.56 89 SER A C 1
ATOM 687 O O . SER A 1 89 ? 5.215 -4.190 2.154 1.00 94.56 89 SER A O 1
ATOM 689 N N . CYS A 1 90 ? 3.252 -3.331 2.822 1.00 94.75 90 CYS A N 1
ATOM 690 C CA . CYS A 1 90 ? 3.365 -2.079 2.063 1.00 94.75 90 CYS A CA 1
ATOM 691 C C . CYS A 1 90 ? 3.253 -0.834 2.951 1.00 94.75 90 CYS A C 1
ATOM 693 O O . CYS A 1 90 ? 3.813 0.208 2.616 1.00 94.75 90 CYS A O 1
ATOM 695 N N . HIS A 1 91 ? 2.530 -0.949 4.064 1.00 95.44 91 HIS A N 1
ATOM 696 C CA . HIS A 1 91 ? 2.310 0.091 5.060 1.00 95.44 91 HIS A CA 1
ATOM 697 C C . HIS A 1 91 ? 3.169 -0.188 6.301 1.00 95.44 91 HIS A C 1
ATOM 699 O O . HIS A 1 91 ? 2.645 -0.516 7.356 1.00 95.44 91 HIS A O 1
ATOM 705 N N . ALA A 1 92 ? 4.495 -0.160 6.156 1.00 91.94 92 ALA A N 1
ATOM 706 C CA . ALA A 1 92 ? 5.427 -0.605 7.199 1.00 91.94 92 ALA A CA 1
ATOM 707 C C . ALA A 1 92 ? 5.261 0.145 8.542 1.00 91.94 92 ALA A C 1
ATOM 709 O O . ALA A 1 92 ? 4.637 1.203 8.604 1.00 91.94 92 ALA A O 1
ATOM 710 N N . ASN A 1 93 ? 5.840 -0.409 9.614 1.00 92.12 93 ASN A N 1
ATOM 711 C CA . ASN A 1 93 ? 5.832 0.162 10.971 1.00 92.12 93 ASN A CA 1
ATOM 712 C C . ASN A 1 93 ? 4.422 0.486 11.495 1.00 92.12 93 ASN A C 1
ATOM 714 O O . ASN A 1 93 ? 4.160 1.585 11.980 1.00 92.12 93 ASN A O 1
ATOM 718 N N . GLY A 1 94 ? 3.480 -0.453 11.351 1.00 94.12 94 GLY A N 1
ATOM 719 C CA . GLY A 1 94 ? 2.077 -0.226 11.722 1.00 94.12 94 GLY A CA 1
ATOM 720 C C . GLY A 1 94 ? 1.358 0.801 10.833 1.00 94.12 94 GLY A C 1
ATOM 721 O O . GLY A 1 94 ? 0.285 1.288 11.175 1.00 94.12 94 GLY A O 1
ATOM 722 N N . GLY A 1 95 ? 1.942 1.170 9.695 1.00 94.12 95 GLY A N 1
ATOM 723 C CA . GLY A 1 95 ? 1.435 2.221 8.823 1.00 94.12 95 GLY A CA 1
ATOM 724 C C . GLY A 1 95 ? 1.875 3.625 9.231 1.00 94.12 95 GLY A C 1
ATOM 725 O O . GLY A 1 95 ? 1.209 4.582 8.844 1.00 94.12 95 GLY A O 1
ATOM 726 N N . VAL A 1 96 ? 2.968 3.778 9.982 1.00 92.50 96 VAL A N 1
ATOM 727 C CA . VAL A 1 96 ? 3.480 5.078 10.446 1.00 92.50 96 VAL A CA 1
ATOM 728 C C . VAL A 1 96 ? 4.868 5.363 9.860 1.00 92.50 96 VAL A C 1
ATOM 730 O O . VAL A 1 96 ? 5.775 4.540 9.965 1.00 92.50 96 VAL A O 1
ATOM 733 N N . GLY A 1 97 ? 5.054 6.550 9.273 1.00 80.94 97 GLY A N 1
ATOM 734 C CA . GLY A 1 97 ? 6.349 7.129 8.895 1.00 80.94 97 GLY A CA 1
ATOM 735 C C . GLY A 1 97 ? 6.985 6.567 7.620 1.00 80.94 97 GLY A C 1
ATOM 736 O O . GLY A 1 97 ? 7.237 7.306 6.666 1.00 80.94 97 GLY A O 1
ATOM 737 N N . ASP A 1 98 ? 7.247 5.262 7.586 1.00 69.88 98 ASP A N 1
ATOM 738 C CA . ASP A 1 98 ? 8.255 4.698 6.683 1.00 69.88 98 ASP A CA 1
ATOM 739 C C . ASP A 1 98 ? 7.769 4.495 5.257 1.00 69.88 98 ASP A C 1
ATOM 741 O O . ASP A 1 98 ? 8.418 4.924 4.312 1.00 69.88 98 ASP A O 1
ATOM 745 N N . SER A 1 99 ? 6.667 3.780 5.046 1.00 83.31 99 SER A N 1
ATOM 746 C CA . SER A 1 99 ? 6.215 3.396 3.704 1.00 83.31 99 SER A CA 1
ATOM 747 C C . SER A 1 99 ? 4.710 3.498 3.627 1.00 83.31 99 SER A C 1
ATOM 749 O O . SER A 1 99 ? 4.016 2.809 4.359 1.00 83.31 99 SER A O 1
ATOM 751 N N . LEU A 1 100 ? 4.220 4.374 2.742 1.00 90.25 100 LEU A N 1
ATOM 752 C CA . LEU A 1 100 ? 2.788 4.618 2.539 1.00 90.25 100 LEU A CA 1
ATOM 753 C C . LEU A 1 100 ? 2.040 4.932 3.847 1.00 90.25 100 LEU A C 1
ATOM 755 O O . LEU A 1 100 ? 1.099 4.236 4.215 1.00 90.25 100 LEU A O 1
ATOM 759 N N . ASP A 1 101 ? 2.460 5.996 4.522 1.00 94.06 101 ASP A N 1
ATOM 760 C CA . ASP A 1 101 ? 1.912 6.441 5.804 1.00 94.06 101 ASP A CA 1
ATOM 761 C C . ASP A 1 101 ? 0.356 6.491 5.841 1.00 94.06 101 ASP A C 1
ATOM 763 O O . ASP A 1 101 ? -0.328 6.989 4.934 1.00 94.06 101 ASP A O 1
ATOM 767 N N . LEU A 1 102 ? -0.222 5.936 6.905 1.00 96.62 102 LEU A N 1
ATOM 768 C CA . LEU A 1 102 ? -1.657 5.854 7.169 1.00 96.62 102 LEU A CA 1
ATOM 769 C C . LEU A 1 102 ? -2.133 6.817 8.262 1.00 96.62 102 LEU A C 1
ATOM 771 O O . LEU A 1 102 ? -3.339 6.941 8.457 1.00 96.62 102 LEU A O 1
ATOM 775 N N . VAL A 1 103 ? -1.254 7.565 8.919 1.00 96.62 103 VAL A N 1
ATOM 776 C CA . VAL A 1 103 ? -1.630 8.608 9.876 1.00 96.62 103 VAL A CA 1
ATOM 777 C C . VAL A 1 103 ? -2.536 9.630 9.191 1.00 96.62 103 VAL A C 1
ATOM 779 O O . VAL A 1 103 ? -2.259 10.137 8.096 1.00 96.62 103 VAL A O 1
ATOM 782 N N . GLY A 1 104 ? -3.682 9.891 9.812 1.00 96.25 104 GLY A N 1
ATOM 783 C CA . GLY A 1 104 ? -4.737 10.757 9.294 1.00 96.25 104 GLY A CA 1
ATOM 784 C C . GLY A 1 104 ? -5.681 10.091 8.298 1.00 96.25 104 GLY A C 1
ATOM 785 O O . GLY A 1 104 ? -6.597 10.766 7.830 1.00 96.25 104 GLY A O 1
ATOM 786 N N . ILE A 1 105 ? -5.490 8.814 7.931 1.00 96.06 105 ILE A N 1
ATOM 787 C CA . ILE A 1 105 ? -6.304 8.156 6.895 1.00 96.06 105 ILE A CA 1
ATOM 788 C C . ILE A 1 105 ? -7.789 8.290 7.209 1.00 96.06 105 ILE A C 1
ATOM 790 O O . ILE A 1 105 ? -8.544 8.695 6.330 1.00 96.06 105 ILE A O 1
ATOM 794 N N . SER A 1 106 ? -8.200 8.055 8.455 1.00 95.88 106 SER A N 1
ATOM 795 C CA . SER A 1 106 ? -9.612 8.082 8.823 1.00 95.88 106 SER A CA 1
ATOM 796 C C . SER A 1 106 ? -10.241 9.469 8.780 1.00 95.88 106 SER A C 1
ATOM 798 O O . SER A 1 106 ? -11.439 9.569 8.544 1.00 95.88 106 SER A O 1
ATOM 800 N N . LYS A 1 107 ? -9.443 10.539 8.883 1.00 95.50 107 LYS A N 1
ATOM 801 C CA . LYS A 1 107 ? -9.918 11.926 8.742 1.00 95.50 107 LYS A CA 1
ATOM 802 C C . LYS A 1 107 ? -10.277 12.286 7.299 1.00 95.50 107 LYS A C 1
ATOM 804 O O . LYS A 1 107 ? -11.054 13.203 7.072 1.00 95.50 107 LYS A O 1
ATOM 809 N N . THR A 1 108 ? -9.728 11.546 6.332 1.00 94.44 108 THR A N 1
ATOM 810 C CA . THR A 1 108 ? -9.945 11.780 4.894 1.00 94.44 108 THR A CA 1
ATOM 811 C C . THR A 1 108 ? -11.083 10.956 4.292 1.00 94.44 108 THR A C 1
ATOM 813 O O . THR A 1 108 ? -11.254 10.985 3.076 1.00 94.44 108 THR A O 1
ATOM 816 N N . TYR A 1 109 ? -11.818 10.173 5.089 1.00 94.88 109 TYR A N 1
ATOM 817 C CA . TYR A 1 109 ? -12.968 9.395 4.616 1.00 94.88 109 TYR A CA 1
ATOM 818 C C . TYR A 1 109 ? -14.267 9.897 5.265 1.00 94.88 109 TYR A C 1
ATOM 820 O O . TYR A 1 109 ? -14.240 10.297 6.428 1.00 94.88 109 TYR A O 1
ATOM 828 N N . PRO A 1 110 ? -15.409 9.842 4.552 1.00 95.38 110 PRO A N 1
ATOM 829 C CA . PRO A 1 110 ? -15.577 9.331 3.186 1.00 95.38 110 PRO A CA 1
ATOM 830 C C . PRO A 1 110 ? -14.916 10.218 2.115 1.00 95.38 110 PRO A C 1
ATOM 832 O O . PRO A 1 110 ? -14.695 11.406 2.338 1.00 95.38 110 PRO A O 1
ATOM 835 N N . GLN A 1 111 ? -14.559 9.621 0.975 1.00 94.69 111 GLN A N 1
ATOM 836 C CA . GLN A 1 111 ? -14.027 10.356 -0.180 1.00 94.69 111 GLN A CA 1
ATOM 837 C C . GLN A 1 111 ? -14.429 9.728 -1.512 1.00 94.69 111 GLN A C 1
ATOM 839 O O . GLN A 1 111 ? -14.616 8.509 -1.614 1.00 94.69 111 GLN A O 1
ATOM 844 N N . TYR A 1 112 ? -14.460 10.549 -2.561 1.00 96.00 112 TYR A N 1
ATOM 845 C CA . TYR A 1 112 ? -14.656 10.080 -3.922 1.00 96.00 112 TYR A CA 1
ATOM 846 C C . TYR A 1 112 ? -13.509 9.168 -4.361 1.00 96.00 112 TYR A C 1
ATOM 848 O O . TYR A 1 112 ? -12.333 9.536 -4.308 1.00 96.00 112 TYR A O 1
ATOM 856 N N . ASN A 1 113 ? -13.848 7.986 -4.867 1.00 96.44 113 ASN A N 1
ATOM 857 C CA . ASN A 1 113 ? -12.889 7.054 -5.434 1.00 96.44 113 ASN A CA 1
ATOM 858 C C . ASN A 1 113 ? -13.143 6.875 -6.940 1.00 96.44 113 ASN A C 1
ATOM 860 O O . ASN A 1 113 ? -14.128 6.232 -7.309 1.00 96.44 113 ASN A O 1
ATOM 864 N N . PRO A 1 114 ? -12.238 7.354 -7.817 1.00 95.56 114 PRO A N 1
ATOM 865 C CA . PRO A 1 114 ? -12.391 7.223 -9.268 1.00 95.56 114 PRO A CA 1
ATOM 866 C C . PRO A 1 114 ? -12.528 5.775 -9.745 1.00 95.56 114 PRO A C 1
ATOM 868 O O . PRO A 1 114 ? -13.350 5.472 -10.602 1.00 95.56 114 PRO A O 1
ATOM 871 N N . ARG A 1 115 ? -11.775 4.846 -9.136 1.00 96.69 115 ARG A N 1
ATOM 872 C CA . ARG A 1 115 ? -11.837 3.421 -9.491 1.00 96.69 115 ARG A CA 1
ATOM 873 C C . ARG A 1 115 ? -13.222 2.832 -9.219 1.00 96.69 115 ARG A C 1
ATOM 875 O O . ARG A 1 115 ? -13.689 2.033 -10.017 1.00 96.69 115 ARG A O 1
ATOM 882 N N . ALA A 1 116 ? -13.873 3.232 -8.128 1.00 96.69 116 ALA A N 1
ATOM 883 C CA . ALA A 1 116 ? -15.229 2.801 -7.796 1.00 96.69 116 ALA A CA 1
ATOM 884 C C . ALA A 1 116 ? -16.326 3.659 -8.458 1.00 96.69 116 ALA A C 1
ATOM 886 O O . ALA A 1 116 ? -17.484 3.251 -8.468 1.00 96.69 116 ALA A O 1
ATOM 887 N N . GLY A 1 117 ? -15.987 4.851 -8.962 1.00 96.75 117 GLY A N 1
ATOM 888 C CA . GLY A 1 117 ? -16.938 5.819 -9.514 1.00 96.75 117 GLY A CA 1
ATOM 889 C C . GLY A 1 117 ? -17.936 6.376 -8.494 1.00 96.75 117 GLY A C 1
ATOM 890 O O . GLY A 1 117 ? -19.029 6.784 -8.878 1.00 96.75 117 GLY A O 1
ATOM 891 N N . ARG A 1 118 ? -17.604 6.346 -7.196 1.00 97.38 118 ARG A N 1
ATOM 892 C CA . ARG A 1 118 ? -18.492 6.762 -6.099 1.00 97.38 118 ARG A CA 1
ATOM 893 C C . ARG A 1 118 ? -17.715 7.214 -4.867 1.00 97.38 118 ARG A C 1
ATOM 895 O O . ARG A 1 118 ? -16.528 6.918 -4.733 1.00 97.38 118 ARG A O 1
ATOM 902 N N . GLU A 1 119 ? -18.423 7.847 -3.936 1.00 97.69 119 GLU A N 1
ATOM 903 C CA . GLU A 1 119 ? -17.966 8.004 -2.554 1.00 97.69 119 GLU A CA 1
ATOM 904 C C . GLU A 1 119 ? -17.780 6.632 -1.896 1.00 97.69 119 GLU A C 1
ATOM 906 O O . GLU A 1 119 ? -18.618 5.730 -2.040 1.00 97.69 119 GLU A O 1
ATOM 911 N N . VAL A 1 120 ? -16.673 6.468 -1.181 1.00 97.56 120 VAL A N 1
ATOM 912 C CA . VAL A 1 120 ? -16.339 5.255 -0.431 1.00 97.56 120 VAL A CA 1
ATOM 913 C C . VAL A 1 120 ? -16.072 5.605 1.028 1.00 97.56 120 VAL A C 1
ATOM 915 O O . VAL A 1 120 ? -15.501 6.653 1.329 1.00 97.56 120 VAL A O 1
ATOM 918 N N . SER A 1 121 ? -16.474 4.717 1.935 1.00 98.06 121 SER A N 1
ATOM 919 C CA . SER A 1 121 ? -16.131 4.812 3.357 1.00 98.06 121 SER A CA 1
ATOM 920 C C . SER A 1 121 ? -14.725 4.262 3.642 1.00 98.06 121 SER A C 1
ATOM 922 O O . SER A 1 121 ? -14.070 3.699 2.755 1.00 98.06 121 SER A O 1
ATOM 924 N N . ILE A 1 122 ? -14.240 4.396 4.880 1.00 97.75 122 ILE A N 1
ATOM 925 C CA . ILE A 1 122 ? -12.967 3.775 5.272 1.00 97.75 122 ILE A CA 1
ATOM 926 C C . ILE A 1 122 ? -13.056 2.242 5.223 1.00 97.75 122 ILE A C 1
ATOM 928 O O . ILE A 1 122 ? -12.123 1.582 4.768 1.00 97.75 122 ILE A O 1
ATOM 932 N N . GLU A 1 123 ? -14.203 1.666 5.575 1.00 98.62 123 GLU A N 1
ATOM 933 C CA . GLU A 1 123 ? -14.465 0.227 5.502 1.00 98.62 123 GLU A CA 1
ATOM 934 C C . GLU A 1 123 ? -14.458 -0.261 4.051 1.00 98.62 123 GLU A C 1
ATOM 936 O O . GLU A 1 123 ? -13.888 -1.308 3.744 1.00 98.62 123 GLU A O 1
ATOM 941 N N . ASP A 1 124 ? -15.038 0.517 3.126 1.00 98.56 124 ASP A N 1
ATOM 942 C CA . ASP A 1 124 ? -14.926 0.250 1.687 1.00 98.56 124 ASP A CA 1
ATOM 943 C C . ASP A 1 124 ? -13.461 0.266 1.236 1.00 98.56 124 ASP A C 1
ATOM 945 O O . ASP A 1 124 ? -13.045 -0.578 0.437 1.00 98.56 124 ASP A O 1
ATOM 949 N N . ARG A 1 125 ? -12.657 1.208 1.745 1.00 97.94 125 ARG A N 1
ATOM 950 C CA . ARG A 1 125 ? -11.237 1.310 1.396 1.00 97.94 125 ARG A CA 1
ATOM 951 C C . ARG A 1 125 ? -10.428 0.123 1.907 1.00 97.94 125 ARG A C 1
ATOM 953 O O . ARG A 1 125 ? -9.590 -0.377 1.147 1.00 97.94 125 ARG A O 1
ATOM 960 N N . ILE A 1 126 ? -10.679 -0.311 3.142 1.00 98.56 126 ILE A N 1
ATOM 961 C CA . ILE A 1 126 ? -10.070 -1.493 3.768 1.00 98.56 126 ILE A CA 1
ATOM 962 C C . ILE A 1 126 ? -10.449 -2.743 2.973 1.00 98.56 126 ILE A C 1
ATOM 964 O O . ILE A 1 126 ? -9.568 -3.474 2.520 1.00 98.56 126 ILE A O 1
ATOM 968 N N . ASN A 1 127 ? -11.735 -2.944 2.682 1.00 98.56 127 ASN A N 1
ATOM 969 C CA . ASN A 1 127 ? -12.185 -4.079 1.874 1.00 98.56 127 ASN A CA 1
ATOM 970 C C . ASN A 1 127 ? -11.645 -4.040 0.440 1.00 98.56 127 ASN A C 1
ATOM 972 O O . ASN A 1 127 ? -11.340 -5.083 -0.137 1.00 98.56 127 ASN A O 1
ATOM 976 N N . GLY A 1 128 ? -11.432 -2.848 -0.119 1.00 98.12 128 GLY A N 1
ATOM 977 C CA . GLY A 1 128 ? -10.714 -2.676 -1.378 1.00 98.12 128 GLY A CA 1
ATOM 978 C C . GLY A 1 128 ? -9.270 -3.191 -1.327 1.00 98.12 128 GLY A C 1
ATOM 979 O O . GLY A 1 128 ? -8.790 -3.706 -2.334 1.00 98.12 128 GLY A O 1
ATOM 980 N N . CYS A 1 129 ? -8.580 -3.091 -0.184 1.00 98.12 129 CYS A N 1
ATOM 981 C CA . CYS A 1 129 ? -7.277 -3.734 0.019 1.00 98.12 129 CYS A CA 1
ATOM 982 C C . CYS A 1 129 ? -7.413 -5.254 0.149 1.00 98.12 129 CYS A C 1
ATOM 984 O O . CYS A 1 129 ? -6.665 -5.964 -0.519 1.00 98.12 129 CYS A O 1
ATOM 986 N N . PHE A 1 130 ? -8.368 -5.755 0.941 1.00 98.69 130 PHE A N 1
ATOM 987 C CA . PHE A 1 130 ? -8.569 -7.198 1.123 1.00 98.69 130 PHE A CA 1
ATOM 988 C C . PHE A 1 130 ? -8.775 -7.929 -0.204 1.00 98.69 130 PHE A C 1
ATOM 990 O O . PHE A 1 130 ? -8.054 -8.868 -0.519 1.00 98.69 130 PHE A O 1
ATOM 997 N N . ILE A 1 131 ? -9.689 -7.451 -1.046 1.00 98.44 131 ILE A N 1
ATOM 998 C CA . ILE A 1 131 ? -10.014 -8.149 -2.300 1.00 98.44 131 ILE A CA 1
ATOM 999 C C . ILE A 1 131 ? -8.955 -7.973 -3.399 1.00 98.44 131 ILE A C 1
ATOM 1001 O O . ILE A 1 131 ? -9.056 -8.590 -4.456 1.00 98.44 131 ILE A O 1
ATOM 1005 N N . ARG A 1 132 ? -7.960 -7.099 -3.194 1.00 98.56 132 ARG A N 1
ATOM 1006 C CA . ARG A 1 132 ? -6.940 -6.771 -4.202 1.00 98.56 132 ARG A CA 1
ATOM 1007 C C . ARG A 1 132 ? -5.539 -7.103 -3.709 1.00 98.56 132 ARG A C 1
ATOM 1009 O O . ARG A 1 132 ? -4.945 -8.090 -4.124 1.00 98.56 132 ARG A O 1
ATOM 1016 N N . SER A 1 133 ? -5.027 -6.296 -2.785 1.00 98.38 133 SER A N 1
ATOM 1017 C CA . SER A 1 133 ? -3.693 -6.478 -2.212 1.00 98.38 133 SER A CA 1
ATOM 1018 C C . SER A 1 133 ? -3.570 -7.792 -1.449 1.00 98.38 133 SER A C 1
ATOM 1020 O O . SER A 1 133 ? -2.548 -8.450 -1.571 1.00 98.38 133 SER A O 1
ATOM 1022 N N . MET A 1 134 ? -4.610 -8.199 -0.717 1.00 98.31 134 MET A N 1
ATOM 1023 C CA . MET A 1 134 ? -4.603 -9.443 0.069 1.00 98.31 134 MET A CA 1
ATOM 1024 C C . MET A 1 134 ? -5.140 -10.650 -0.708 1.00 98.31 134 MET A C 1
ATOM 1026 O O . MET A 1 134 ? -5.287 -11.725 -0.137 1.00 98.31 134 MET A O 1
ATOM 1030 N N . ASN A 1 135 ? -5.494 -10.463 -1.988 1.00 98.25 135 ASN A N 1
ATOM 1031 C CA . ASN A 1 135 ? -6.102 -11.479 -2.849 1.00 98.25 135 ASN A CA 1
ATOM 1032 C C . ASN A 1 135 ? -7.254 -12.267 -2.183 1.00 98.25 135 ASN A C 1
ATOM 1034 O O . ASN A 1 135 ? -7.415 -13.467 -2.378 1.00 98.25 135 ASN A O 1
ATOM 1038 N N . GLY A 1 136 ? -8.015 -11.596 -1.325 1.00 97.56 136 GLY A N 1
ATOM 1039 C CA . GLY A 1 136 ? -8.914 -12.232 -0.379 1.00 97.56 136 GLY A CA 1
ATOM 1040 C C . GLY A 1 136 ? -10.382 -11.897 -0.608 1.00 97.56 136 GLY A C 1
ATOM 1041 O O . GLY A 1 136 ? -10.816 -11.534 -1.704 1.00 97.56 136 GLY A O 1
ATOM 1042 N N . LYS A 1 137 ? -11.162 -11.984 0.467 1.00 97.69 137 LYS A N 1
ATOM 1043 C CA . LYS A 1 137 ? -12.586 -11.619 0.489 1.00 97.69 137 LYS A CA 1
ATOM 1044 C C . LYS A 1 137 ? -12.827 -10.467 1.467 1.00 97.69 137 LYS A C 1
ATOM 1046 O O . LYS A 1 137 ? -12.043 -10.284 2.395 1.00 97.69 137 LYS A O 1
ATOM 1051 N N . PRO A 1 138 ? -13.887 -9.666 1.269 1.00 98.12 138 PRO A N 1
ATOM 1052 C CA . PRO A 1 138 ? -14.155 -8.543 2.156 1.00 98.12 138 PRO A CA 1
ATOM 1053 C C . PRO A 1 138 ? -14.502 -9.023 3.570 1.00 98.12 138 PRO A C 1
ATOM 1055 O O . PRO A 1 138 ? -15.177 -10.041 3.742 1.00 98.12 138 PRO A O 1
ATOM 1058 N N . LEU A 1 139 ? -14.101 -8.237 4.565 1.00 98.31 139 LEU A N 1
ATOM 1059 C CA . LEU A 1 139 ? -14.596 -8.339 5.932 1.00 98.31 139 LEU A CA 1
ATOM 1060 C C . LEU A 1 139 ? -16.052 -7.840 6.005 1.00 98.31 139 LEU A C 1
ATOM 1062 O O . LEU A 1 139 ? -16.415 -6.888 5.292 1.00 98.31 139 LEU A O 1
ATOM 1066 N N . PRO A 1 140 ? -16.890 -8.409 6.891 1.00 98.38 140 PRO A N 1
ATOM 1067 C CA . PRO A 1 140 ? -18.176 -7.816 7.236 1.00 98.38 140 PRO A CA 1
ATOM 1068 C C . PRO A 1 140 ? -17.970 -6.397 7.779 1.00 98.38 140 PRO A C 1
ATOM 1070 O O . PRO A 1 140 ? -17.201 -6.201 8.716 1.00 98.38 140 PRO A O 1
ATOM 1073 N N . LYS A 1 141 ? -18.664 -5.401 7.213 1.00 97.31 141 LYS A N 1
ATOM 1074 C CA . LYS A 1 141 ? -18.477 -3.989 7.604 1.00 97.31 141 LYS A CA 1
ATOM 1075 C C . LYS A 1 141 ? -18.767 -3.729 9.085 1.00 97.31 141 LYS A C 1
ATOM 1077 O O . LYS A 1 141 ? -18.039 -2.990 9.727 1.00 97.31 141 LYS A O 1
ATOM 1082 N N . GLU A 1 142 ? -19.785 -4.399 9.619 1.00 97.00 142 GLU A N 1
ATOM 1083 C CA . GLU A 1 142 ? -20.184 -4.303 11.030 1.00 97.00 142 GLU A CA 1
ATOM 1084 C C . GLU A 1 142 ? -19.502 -5.355 11.926 1.00 97.00 142 GLU A C 1
ATOM 1086 O O . GLU A 1 142 ? -19.827 -5.463 13.114 1.00 97.00 142 GLU A O 1
ATOM 1091 N N . GLY A 1 143 ? -18.595 -6.156 11.355 1.00 98.00 143 GLY A N 1
ATOM 1092 C CA . GLY A 1 143 ? -17.853 -7.205 12.050 1.00 98.00 143 GLY A CA 1
ATOM 1093 C C . GLY A 1 143 ? -16.784 -6.649 12.986 1.00 98.00 143 GLY A C 1
ATOM 1094 O O . GLY A 1 143 ? -16.362 -5.496 12.866 1.00 98.00 143 GLY A O 1
ATOM 1095 N N . GLU A 1 144 ? -16.348 -7.483 13.925 1.00 97.88 144 GLU A N 1
ATOM 1096 C CA . GLU A 1 144 ? -15.327 -7.131 14.913 1.00 97.88 144 GLU A CA 1
ATOM 1097 C C . GLU A 1 144 ? -13.995 -6.776 14.242 1.00 97.88 144 GLU A C 1
ATOM 1099 O O . GLU A 1 144 ? -13.371 -5.780 14.597 1.00 97.88 144 GLU A O 1
ATOM 1104 N N . GLU A 1 145 ? -13.608 -7.507 13.196 1.00 98.19 145 GLU A N 1
ATOM 1105 C CA . GLU A 1 145 ? -12.336 -7.319 12.499 1.00 98.19 145 GLU A CA 1
ATOM 1106 C C . GLU A 1 145 ? -12.248 -5.959 11.805 1.00 98.19 145 GLU A C 1
ATOM 1108 O O . GLU A 1 145 ? -11.229 -5.268 11.884 1.00 98.19 145 GLU A O 1
ATOM 1113 N N . MET A 1 146 ? -13.342 -5.542 11.161 1.00 98.69 146 MET A N 1
ATOM 1114 C CA . MET A 1 146 ? -13.431 -4.223 10.539 1.00 98.69 146 MET A CA 1
ATOM 1115 C C . MET A 1 146 ? -13.417 -3.120 11.601 1.00 98.69 146 MET A C 1
ATOM 1117 O O . MET A 1 146 ? -12.665 -2.153 11.468 1.00 98.69 146 MET A O 1
ATOM 1121 N N . LYS A 1 147 ? -14.193 -3.278 12.681 1.00 98.69 147 LYS A N 1
ATOM 1122 C CA . LYS A 1 147 ? -14.225 -2.325 13.801 1.00 98.69 147 LYS A CA 1
ATOM 1123 C C . LYS A 1 147 ? -12.850 -2.155 14.443 1.00 98.69 147 LYS A C 1
ATOM 1125 O O . LYS A 1 147 ? -12.448 -1.023 14.690 1.00 98.69 147 LYS A O 1
ATOM 1130 N N . ALA A 1 148 ? -12.108 -3.244 14.635 1.00 98.69 148 ALA A N 1
ATOM 1131 C CA . ALA A 1 148 ? -10.747 -3.231 15.163 1.00 98.69 148 ALA A CA 1
ATOM 1132 C C . ALA A 1 148 ? -9.793 -2.435 14.268 1.00 98.69 148 ALA A C 1
ATOM 1134 O O . ALA A 1 148 ? -9.114 -1.519 14.733 1.00 98.69 148 ALA A O 1
ATOM 1135 N N . MET A 1 149 ? -9.779 -2.721 12.963 1.00 98.69 149 MET A N 1
ATOM 1136 C CA . MET A 1 149 ? -8.943 -1.975 12.017 1.00 98.69 149 MET A CA 1
ATOM 1137 C C . MET A 1 149 ? -9.290 -0.483 11.986 1.00 98.69 149 MET A C 1
ATOM 1139 O O . MET A 1 149 ? -8.390 0.356 11.996 1.00 98.69 149 MET A O 1
ATOM 1143 N N . VAL A 1 150 ? -10.579 -0.134 11.972 1.00 98.62 150 VAL A N 1
ATOM 1144 C CA . VAL A 1 150 ? -11.022 1.267 11.997 1.00 98.62 150 VAL A CA 1
ATOM 1145 C C . VAL A 1 150 ? -10.635 1.946 13.312 1.00 98.62 150 VAL A C 1
ATOM 1147 O O . VAL A 1 150 ? -10.140 3.071 13.274 1.00 98.62 150 VAL A O 1
ATOM 1150 N N . ALA A 1 151 ? -10.781 1.272 14.457 1.00 98.69 151 ALA A N 1
ATOM 1151 C CA . ALA A 1 151 ? -10.349 1.785 15.757 1.00 98.69 151 ALA A CA 1
ATOM 1152 C C . ALA A 1 151 ? -8.843 2.085 15.769 1.00 98.69 151 ALA A C 1
ATOM 1154 O O . ALA A 1 151 ? -8.441 3.182 16.155 1.00 98.69 151 ALA A O 1
ATOM 1155 N N . TYR A 1 152 ? -8.016 1.173 15.253 1.00 98.75 152 TYR A N 1
ATOM 1156 C CA . TYR A 1 152 ? -6.576 1.398 15.125 1.00 98.75 152 TYR A CA 1
ATOM 1157 C C . TYR A 1 152 ? -6.240 2.588 14.216 1.00 98.75 152 TYR A C 1
ATOM 1159 O O . TYR A 1 152 ? -5.456 3.460 14.593 1.00 98.75 152 TYR A O 1
ATOM 1167 N N . TYR A 1 153 ? -6.863 2.680 13.039 1.00 98.44 153 TYR A N 1
ATOM 1168 C CA . TYR A 1 153 ? -6.614 3.796 12.125 1.00 98.44 153 TYR A CA 1
ATOM 1169 C C . TYR A 1 153 ? -7.116 5.138 12.665 1.00 98.44 153 TYR A C 1
ATOM 1171 O O . TYR A 1 153 ? -6.495 6.167 12.395 1.00 98.44 153 TYR A O 1
ATOM 1179 N N . ASN A 1 154 ? -8.188 5.140 13.458 1.00 98.25 154 ASN A N 1
ATOM 1180 C CA . ASN A 1 154 ? -8.616 6.308 14.222 1.00 98.25 154 ASN A CA 1
ATOM 1181 C C . ASN A 1 154 ? -7.581 6.692 15.277 1.00 98.25 154 ASN A C 1
ATOM 1183 O O . ASN A 1 154 ? -7.210 7.862 15.345 1.00 98.25 154 ASN A O 1
ATOM 1187 N N . TYR A 1 155 ? -7.067 5.715 16.026 1.00 98.44 155 TYR A N 1
ATOM 1188 C CA . TYR A 1 155 ? -6.083 5.933 17.080 1.00 98.44 155 TYR A CA 1
ATOM 1189 C C . TYR A 1 155 ? -4.795 6.571 16.550 1.00 98.44 155 TYR A C 1
ATOM 1191 O O . TYR A 1 155 ? -4.416 7.653 17.006 1.00 98.44 155 TYR A O 1
ATOM 1199 N N . ILE A 1 156 ? -4.175 6.000 15.509 1.00 97.44 156 ILE A N 1
ATOM 1200 C CA . ILE A 1 156 ? -2.967 6.597 14.909 1.00 97.44 156 ILE A CA 1
ATOM 1201 C C . ILE A 1 156 ? -3.256 7.953 14.246 1.00 97.44 156 ILE A C 1
ATOM 1203 O O . ILE A 1 156 ? -2.343 8.724 13.992 1.00 97.44 156 ILE A O 1
ATOM 1207 N N . SER A 1 157 ? -4.523 8.278 13.976 1.00 97.50 157 SER A N 1
ATOM 1208 C CA . SER A 1 157 ? -4.948 9.555 13.391 1.00 97.50 157 SER A CA 1
ATOM 1209 C C . SER A 1 157 ? -5.418 10.583 14.427 1.00 97.50 157 SER A C 1
ATOM 1211 O O . SER A 1 157 ? -5.883 11.650 14.027 1.00 97.50 157 SER A O 1
ATOM 1213 N N . THR A 1 158 ? -5.316 10.299 15.731 1.00 97.00 158 THR A N 1
ATOM 1214 C CA . THR A 1 158 ? -5.857 11.149 16.813 1.00 97.00 158 THR A CA 1
ATOM 1215 C C . THR A 1 158 ? -5.362 12.592 16.738 1.00 97.00 158 THR A C 1
ATOM 1217 O O . THR A 1 158 ? -6.148 13.524 16.876 1.00 97.00 158 THR A O 1
ATOM 1220 N N . ASN A 1 159 ? -4.071 12.781 16.459 1.00 95.62 159 ASN A N 1
ATOM 1221 C CA . ASN A 1 159 ? -3.439 14.102 16.461 1.00 95.62 159 ASN A CA 1
ATOM 1222 C C . ASN A 1 159 ? -3.632 14.877 15.144 1.00 95.62 159 ASN A C 1
ATOM 1224 O O . ASN A 1 159 ? -3.178 16.015 15.029 1.00 95.62 159 ASN A O 1
ATOM 1228 N N . VAL A 1 160 ? -4.296 14.282 14.146 1.00 96.25 160 VAL A N 1
ATOM 1229 C CA . VAL A 1 160 ? -4.609 14.942 12.873 1.00 96.25 160 VAL A CA 1
ATOM 1230 C C . VAL A 1 160 ? -5.924 15.722 13.015 1.00 96.25 160 VAL A C 1
ATOM 1232 O O . VAL A 1 160 ? -6.924 15.130 13.430 1.00 96.25 160 VAL A O 1
ATOM 1235 N N . PRO A 1 161 ? -5.971 17.019 12.645 1.00 94.88 161 PRO A N 1
ATOM 1236 C CA . PRO A 1 161 ? -7.172 17.838 12.785 1.00 94.88 161 PRO A CA 1
ATOM 1237 C C . PRO A 1 161 ? -8.398 17.268 12.064 1.00 94.88 161 PRO A C 1
ATOM 1239 O O . PRO A 1 161 ? -8.303 16.746 10.948 1.00 94.88 161 PRO A O 1
ATOM 1242 N N . GLU A 1 162 ? -9.572 17.443 12.669 1.00 92.06 162 GLU A N 1
ATOM 1243 C CA . GLU A 1 162 ? -10.847 17.170 12.001 1.00 92.06 162 GLU A CA 1
ATOM 1244 C C . GLU A 1 162 ? -11.010 18.018 10.733 1.00 92.06 162 GLU A C 1
ATOM 1246 O O . GLU A 1 162 ? -10.528 19.149 10.649 1.00 92.06 162 GLU A O 1
ATOM 1251 N N . GLY A 1 163 ? -11.693 17.469 9.726 1.00 88.19 163 GLY A N 1
ATOM 1252 C CA . GLY A 1 163 ? -11.878 18.137 8.432 1.00 88.19 163 GLY A CA 1
ATOM 1253 C C . GLY A 1 163 ? -10.632 18.157 7.535 1.00 88.19 163 GLY A C 1
ATOM 1254 O O . GLY A 1 163 ? -10.648 18.811 6.493 1.00 88.19 163 GLY A O 1
ATOM 1255 N N . THR A 1 164 ? -9.561 17.445 7.903 1.00 93.06 164 THR A N 1
ATOM 1256 C CA . THR A 1 164 ? -8.387 17.246 7.039 1.00 93.06 164 THR A CA 1
ATOM 1257 C C . THR A 1 164 ? -8.781 16.494 5.767 1.00 93.06 164 THR A C 1
ATOM 1259 O O . THR A 1 164 ? -9.154 15.325 5.814 1.00 93.06 164 THR A O 1
ATOM 1262 N N . THR A 1 165 ? -8.651 17.145 4.610 1.00 89.88 165 THR A N 1
ATOM 1263 C CA . THR A 1 165 ? -8.992 16.568 3.295 1.00 89.88 165 THR A CA 1
ATOM 1264 C C . THR A 1 165 ? -7.777 16.118 2.483 1.00 89.88 165 THR A C 1
ATOM 1266 O O . THR A 1 165 ? -7.933 15.372 1.518 1.00 89.88 165 THR A O 1
ATOM 1269 N N . ASP A 1 166 ? -6.564 16.523 2.872 1.00 90.69 166 ASP A N 1
ATOM 1270 C CA . ASP A 1 166 ? -5.321 16.145 2.199 1.00 90.69 166 ASP A CA 1
ATOM 1271 C C . ASP A 1 166 ? -4.235 15.725 3.199 1.00 90.69 166 ASP A C 1
ATOM 1273 O O . ASP A 1 166 ? -4.162 16.235 4.315 1.00 90.69 166 ASP A O 1
ATOM 1277 N N . ARG A 1 167 ? -3.371 14.795 2.781 1.00 92.38 167 ARG A N 1
ATOM 1278 C CA . ARG A 1 167 ? -2.270 14.236 3.583 1.00 92.38 167 ARG A CA 1
ATOM 1279 C C . ARG A 1 167 ? -0.968 14.261 2.786 1.00 92.38 167 ARG A C 1
ATOM 1281 O O . ARG A 1 167 ? -0.542 13.221 2.280 1.00 92.38 167 ARG A O 1
ATOM 1288 N N . PRO A 1 168 ? -0.319 15.428 2.622 1.00 90.56 168 PRO A N 1
ATOM 1289 C CA . PRO A 1 168 ? 0.905 15.542 1.828 1.00 90.56 168 PRO A CA 1
ATOM 1290 C C . PRO A 1 168 ? 2.049 14.653 2.340 1.00 90.56 168 PRO A C 1
ATOM 1292 O O . PRO A 1 168 ? 2.834 14.164 1.532 1.00 90.56 168 PRO A O 1
ATOM 1295 N N . TRP A 1 169 ? 2.108 14.380 3.648 1.00 89.44 169 TRP A N 1
ATOM 1296 C CA . TRP A 1 169 ? 3.091 13.475 4.263 1.00 89.44 169 TRP A CA 1
ATOM 1297 C C . TRP A 1 169 ? 2.915 12.005 3.846 1.00 89.44 169 TRP A C 1
ATOM 1299 O O . TRP A 1 169 ? 3.886 11.258 3.792 1.00 89.44 169 TRP A O 1
ATOM 1309 N N . ALA A 1 170 ? 1.694 11.606 3.480 1.00 90.00 170 ALA A N 1
ATOM 1310 C CA . ALA A 1 170 ? 1.334 10.239 3.110 1.00 90.00 170 ALA A CA 1
ATOM 1311 C C . ALA A 1 170 ? 1.324 9.990 1.590 1.00 90.00 170 ALA A C 1
ATOM 1313 O O . ALA A 1 170 ? 0.976 8.897 1.132 1.00 90.00 170 ALA A O 1
ATOM 1314 N N . LYS A 1 171 ? 1.675 10.990 0.769 1.00 86.94 171 LYS A N 1
ATOM 1315 C CA . LYS A 1 171 ? 1.640 10.854 -0.693 1.00 86.94 171 LYS A CA 1
ATOM 1316 C C . LYS A 1 171 ? 2.840 10.064 -1.211 1.00 86.94 171 LYS A C 1
ATOM 1318 O O . LYS A 1 171 ? 4.001 10.419 -0.999 1.00 86.94 171 LYS A O 1
ATOM 1323 N N . LEU A 1 172 ? 2.542 9.027 -1.989 1.00 91.50 172 LEU A N 1
ATOM 1324 C CA . LEU A 1 172 ? 3.512 8.404 -2.879 1.00 91.50 172 LEU A CA 1
ATOM 1325 C C . LEU A 1 172 ? 3.581 9.202 -4.184 1.00 91.50 172 LEU A C 1
ATOM 1327 O O . LEU A 1 172 ? 2.579 9.303 -4.898 1.00 91.50 172 LEU A O 1
ATOM 1331 N N . LYS A 1 173 ? 4.764 9.726 -4.519 1.00 93.75 173 LYS A N 1
ATOM 1332 C CA . LYS A 1 173 ? 5.023 10.250 -5.861 1.00 93.75 173 LYS A CA 1
ATOM 1333 C C . LYS A 1 173 ? 5.076 9.064 -6.828 1.00 93.75 173 LYS A C 1
ATOM 1335 O O . LYS A 1 173 ? 5.907 8.179 -6.663 1.00 93.75 173 LYS A O 1
ATOM 1340 N N . LYS A 1 174 ? 4.154 9.019 -7.791 1.00 96.25 174 LYS A N 1
ATOM 1341 C CA . LYS A 1 174 ? 4.172 8.025 -8.875 1.00 96.25 174 LYS A CA 1
ATOM 1342 C C . LYS A 1 174 ? 5.226 8.431 -9.904 1.00 96.25 174 LYS A C 1
ATOM 1344 O O . LYS A 1 174 ? 5.455 9.625 -10.072 1.00 96.25 174 LYS A O 1
ATOM 1349 N N . ALA A 1 175 ? 5.807 7.458 -10.598 1.00 97.25 175 ALA A N 1
ATOM 1350 C CA . ALA A 1 175 ? 6.750 7.739 -11.674 1.00 97.25 175 ALA A CA 1
ATOM 1351 C C . ALA A 1 175 ? 6.055 8.412 -12.869 1.00 97.25 175 ALA A C 1
ATOM 1353 O O . ALA A 1 175 ? 4.941 8.029 -13.255 1.00 97.25 175 ALA A O 1
ATOM 1354 N N . GLU A 1 176 ? 6.717 9.398 -13.465 1.00 97.06 176 GLU A N 1
ATOM 1355 C CA . GLU A 1 176 ? 6.175 10.213 -14.562 1.00 97.06 176 GLU A CA 1
ATOM 1356 C C . GLU A 1 176 ? 6.775 9.861 -15.927 1.00 97.06 176 GLU A C 1
ATOM 1358 O O . GLU A 1 176 ? 6.193 10.224 -16.950 1.00 97.06 176 GLU A O 1
ATOM 1363 N N . GLY A 1 177 ? 7.855 9.076 -15.953 1.00 95.50 177 GLY A N 1
ATOM 1364 C CA . GLY A 1 177 ? 8.527 8.613 -17.162 1.00 95.50 177 GLY A CA 1
ATOM 1365 C C . GLY A 1 177 ? 7.625 7.982 -18.232 1.00 95.50 177 GLY A C 1
ATOM 1366 O O . GLY A 1 177 ? 6.468 7.601 -18.013 1.00 95.50 177 GLY A O 1
ATOM 1367 N N . ASP A 1 178 ? 8.177 7.903 -19.438 1.00 95.56 178 ASP A N 1
ATOM 1368 C CA . ASP A 1 178 ? 7.492 7.408 -20.628 1.00 95.56 178 ASP A CA 1
ATOM 1369 C C . ASP A 1 178 ? 7.352 5.880 -20.583 1.00 95.56 178 ASP A C 1
ATOM 1371 O O . ASP A 1 178 ? 8.334 5.149 -20.704 1.00 95.56 178 ASP A O 1
ATOM 1375 N N . LEU A 1 179 ? 6.114 5.393 -20.445 1.00 95.50 179 LEU A N 1
ATOM 1376 C CA . LEU A 1 179 ? 5.811 3.960 -20.386 1.00 95.50 179 LEU A CA 1
ATOM 1377 C C . LEU A 1 179 ? 6.257 3.198 -21.643 1.00 95.50 179 LEU A C 1
ATOM 1379 O O . LEU A 1 179 ? 6.512 2.002 -21.554 1.00 95.50 179 LEU A O 1
ATOM 1383 N N . SER A 1 180 ? 6.373 3.861 -22.800 1.00 95.38 180 SER A N 1
ATOM 1384 C CA . SER A 1 180 ? 6.825 3.216 -24.042 1.00 95.38 180 SER A CA 1
ATOM 1385 C C . SER A 1 180 ? 8.329 2.933 -24.078 1.00 95.38 180 SER A C 1
ATOM 1387 O O . SER A 1 180 ? 8.783 2.172 -24.930 1.00 95.38 180 SER A O 1
ATOM 1389 N N . LYS A 1 181 ? 9.096 3.533 -23.160 1.00 95.81 181 LYS A N 1
ATOM 1390 C CA . LYS A 1 181 ? 10.553 3.363 -23.047 1.00 95.81 181 LYS A CA 1
ATOM 1391 C C . LYS A 1 181 ? 10.972 2.354 -21.987 1.00 95.81 181 LYS A C 1
ATOM 1393 O O . LYS A 1 181 ? 12.157 2.085 -21.847 1.00 95.81 181 LYS A O 1
ATOM 1398 N N . VAL A 1 182 ? 10.013 1.821 -21.240 1.00 97.00 182 VAL A N 1
ATOM 1399 C CA . VAL A 1 182 ? 10.265 0.828 -20.201 1.00 97.00 182 VAL A CA 1
ATOM 1400 C C . VAL A 1 182 ? 10.896 -0.424 -20.807 1.00 97.00 182 VAL A C 1
ATOM 1402 O O . VAL A 1 182 ? 10.370 -0.996 -21.763 1.00 97.00 182 VAL A O 1
ATOM 1405 N N . ASN A 1 183 ? 11.995 -0.872 -20.207 1.00 98.31 183 ASN A N 1
ATOM 1406 C CA . ASN A 1 183 ? 12.763 -2.035 -20.623 1.00 98.31 183 ASN A CA 1
ATOM 1407 C C . ASN A 1 183 ? 12.673 -3.147 -19.565 1.00 98.31 183 ASN A C 1
ATOM 1409 O O . ASN A 1 183 ? 13.246 -3.052 -18.481 1.00 98.31 183 ASN A O 1
ATOM 1413 N N . VAL A 1 184 ? 11.936 -4.212 -19.887 1.00 98.25 184 VAL A N 1
ATOM 1414 C CA . VAL A 1 184 ? 11.714 -5.353 -18.982 1.00 98.25 184 VAL A CA 1
ATOM 1415 C C . VAL A 1 184 ? 12.989 -6.173 -18.764 1.00 98.25 184 VAL A C 1
ATOM 1417 O O . VAL A 1 184 ? 13.209 -6.645 -17.650 1.00 98.25 184 VAL A O 1
ATOM 1420 N N . ASP A 1 185 ? 13.839 -6.316 -19.784 1.00 98.44 185 ASP A N 1
ATOM 1421 C CA . ASP A 1 185 ? 15.087 -7.083 -19.672 1.00 98.44 185 ASP A CA 1
ATOM 1422 C C . ASP A 1 185 ? 16.093 -6.362 -18.768 1.00 98.44 185 ASP A C 1
ATOM 1424 O O . ASP A 1 185 ? 16.675 -6.969 -17.873 1.00 98.44 185 ASP A O 1
ATOM 1428 N N . GLU A 1 186 ? 16.213 -5.041 -18.902 1.0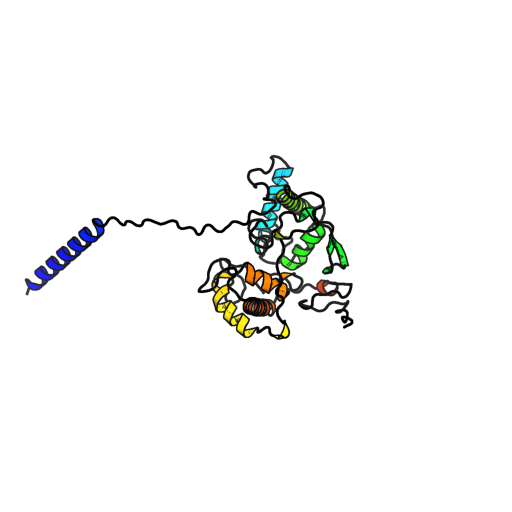0 98.44 186 GLU A N 1
ATOM 1429 C CA . GLU A 1 186 ? 17.012 -4.233 -17.973 1.00 98.44 186 GLU A CA 1
ATOM 1430 C C . GLU A 1 186 ? 16.427 -4.266 -16.553 1.00 98.44 186 GLU A C 1
ATOM 1432 O O . GLU A 1 186 ? 17.153 -4.382 -15.566 1.00 98.44 186 GLU A O 1
ATOM 1437 N N . GLY A 1 187 ? 15.096 -4.245 -16.432 1.00 98.50 187 GLY A N 1
ATOM 1438 C CA . GLY A 1 187 ? 14.405 -4.430 -15.157 1.00 98.50 187 GLY A CA 1
ATOM 1439 C C . GLY A 1 187 ? 14.743 -5.756 -14.478 1.00 98.50 187 GLY A C 1
ATOM 1440 O O . GLY A 1 187 ? 14.923 -5.793 -13.259 1.00 98.50 187 GLY A O 1
ATOM 1441 N N . ARG A 1 188 ? 14.878 -6.834 -15.259 1.00 98.44 188 ARG A N 1
ATOM 1442 C CA . ARG A 1 188 ? 15.312 -8.151 -14.780 1.00 98.44 188 ARG A CA 1
ATOM 1443 C C . ARG A 1 188 ? 16.742 -8.122 -14.254 1.00 98.44 188 ARG A C 1
ATOM 1445 O O . ARG A 1 188 ? 17.001 -8.668 -13.183 1.00 98.44 188 ARG A O 1
ATOM 1452 N N . GLU A 1 189 ? 17.662 -7.505 -14.987 1.00 98.12 189 GLU A N 1
ATOM 1453 C CA . GLU A 1 189 ? 19.064 -7.383 -14.568 1.00 98.12 189 GLU A CA 1
ATOM 1454 C C . GLU A 1 189 ? 19.185 -6.575 -13.271 1.00 98.12 189 GLU A C 1
ATOM 1456 O O . GLU A 1 189 ? 19.849 -7.000 -12.325 1.00 98.12 189 GLU A O 1
ATOM 1461 N N . LEU A 1 190 ? 18.472 -5.451 -13.175 1.00 98.00 190 LEU A N 1
ATOM 1462 C CA . LEU A 1 190 ? 18.421 -4.635 -11.961 1.00 98.00 190 LEU A CA 1
ATOM 1463 C C . LEU A 1 190 ? 17.804 -5.399 -10.782 1.00 98.00 190 LEU A C 1
ATOM 1465 O O . LEU A 1 190 ? 18.313 -5.324 -9.664 1.00 98.00 190 LEU A O 1
ATOM 1469 N N . TYR A 1 191 ? 16.749 -6.182 -11.019 1.00 97.88 191 TYR A N 1
ATOM 1470 C CA . TYR A 1 191 ? 16.152 -7.043 -9.998 1.00 97.88 191 TYR A CA 1
ATOM 1471 C C . TYR A 1 191 ? 17.164 -8.049 -9.430 1.00 97.88 191 TYR A C 1
ATOM 1473 O O . TYR A 1 191 ? 17.251 -8.234 -8.211 1.00 97.88 191 TYR A O 1
ATOM 1481 N N . GLN A 1 192 ? 17.966 -8.670 -10.298 1.00 96.19 192 GLN A N 1
ATOM 1482 C CA . GLN A 1 192 ? 19.027 -9.593 -9.889 1.00 96.19 192 GLN A CA 1
ATOM 1483 C C . GLN A 1 192 ? 20.114 -8.906 -9.056 1.00 96.19 192 GLN A C 1
ATOM 1485 O O . GLN A 1 192 ? 20.702 -9.540 -8.186 1.00 96.19 192 GLN A O 1
ATOM 1490 N N . GLN A 1 193 ? 20.377 -7.622 -9.286 1.00 95.75 193 GLN A N 1
ATOM 1491 C CA . GLN A 1 193 ? 21.402 -6.887 -8.546 1.00 95.75 193 GLN A CA 1
ATOM 1492 C C . GLN A 1 193 ? 20.897 -6.346 -7.203 1.00 95.75 193 GLN A C 1
ATOM 1494 O O . GLN A 1 193 ? 21.634 -6.375 -6.221 1.00 95.75 193 GLN A O 1
ATOM 1499 N N . ALA A 1 194 ? 19.655 -5.855 -7.151 1.00 95.94 194 ALA A N 1
ATOM 1500 C CA . ALA A 1 194 ? 19.159 -5.059 -6.027 1.00 95.94 194 ALA A CA 1
ATOM 1501 C C . ALA A 1 194 ? 18.076 -5.747 -5.178 1.00 95.94 194 ALA A C 1
ATOM 1503 O O . ALA A 1 194 ? 17.815 -5.312 -4.057 1.00 95.94 194 ALA A O 1
ATOM 1504 N N . CYS A 1 195 ? 17.404 -6.787 -5.687 1.00 96.31 195 CYS A N 1
ATOM 1505 C CA . CYS A 1 195 ? 16.162 -7.294 -5.084 1.00 96.31 195 CYS A CA 1
ATOM 1506 C C . CYS A 1 195 ? 16.220 -8.774 -4.680 1.00 96.31 195 CYS A C 1
ATOM 1508 O O . CYS A 1 195 ? 15.627 -9.156 -3.665 1.00 96.31 195 CYS A O 1
ATOM 1510 N N . ILE A 1 196 ? 16.932 -9.600 -5.455 1.00 94.56 196 ILE A N 1
ATOM 1511 C CA . ILE A 1 196 ? 16.938 -11.067 -5.328 1.00 94.56 196 ILE A CA 1
ATOM 1512 C C . ILE A 1 196 ? 17.312 -11.565 -3.927 1.00 94.56 196 ILE A C 1
ATOM 1514 O O . ILE A 1 196 ? 16.723 -12.529 -3.444 1.00 94.56 196 ILE A O 1
ATOM 1518 N N . THR A 1 197 ? 18.236 -10.877 -3.248 1.00 92.69 197 THR A N 1
ATOM 1519 C CA . THR A 1 197 ? 18.728 -11.241 -1.910 1.00 92.69 197 THR A CA 1
ATOM 1520 C C . THR A 1 197 ? 17.598 -11.368 -0.891 1.00 92.69 197 THR A C 1
ATOM 1522 O O . THR A 1 197 ? 17.671 -12.207 0.003 1.00 92.69 197 THR A O 1
ATOM 1525 N N . CYS A 1 198 ? 16.546 -10.558 -1.034 1.00 95.50 198 CYS A N 1
ATOM 1526 C CA . CYS A 1 198 ? 15.398 -10.574 -0.133 1.00 95.50 198 CYS A CA 1
ATOM 1527 C C . CYS A 1 198 ? 14.189 -11.279 -0.755 1.00 95.50 198 CYS A C 1
ATOM 1529 O O . CYS A 1 198 ? 13.520 -12.053 -0.075 1.00 95.50 198 CYS A O 1
ATOM 1531 N N . HIS A 1 199 ? 13.888 -11.007 -2.027 1.00 96.56 199 HIS A N 1
ATOM 1532 C CA . HIS A 1 199 ? 12.637 -11.438 -2.663 1.00 96.56 199 HIS A CA 1
ATOM 1533 C C . HIS A 1 199 ? 12.725 -12.777 -3.410 1.00 96.56 199 HIS A C 1
ATOM 1535 O O . HIS A 1 199 ? 11.693 -13.293 -3.835 1.00 96.56 199 HIS A O 1
ATOM 1541 N N . GLY A 1 200 ? 13.921 -13.360 -3.529 1.00 94.88 200 GLY A N 1
ATOM 1542 C CA . GLY A 1 200 ? 14.152 -14.624 -4.230 1.00 94.88 200 GLY A CA 1
ATOM 1543 C C . GLY A 1 200 ? 14.299 -14.454 -5.744 1.00 94.88 200 GLY A C 1
ATOM 1544 O O . GLY A 1 200 ? 13.869 -13.456 -6.324 1.00 94.88 200 GLY A O 1
ATOM 1545 N N . GLU A 1 201 ? 14.939 -15.423 -6.402 1.00 93.56 201 GLU A N 1
ATOM 1546 C CA . GLU A 1 201 ? 15.146 -15.407 -7.863 1.00 93.56 201 GLU A CA 1
ATOM 1547 C C . GLU A 1 201 ? 13.822 -15.473 -8.624 1.00 93.56 201 GLU A C 1
ATOM 1549 O O . GLU A 1 201 ? 13.620 -14.777 -9.618 1.00 93.56 201 GLU A O 1
ATOM 1554 N N . ASP A 1 202 ? 12.908 -16.277 -8.095 1.00 92.88 202 ASP A N 1
ATOM 1555 C CA . ASP A 1 202 ? 11.565 -16.511 -8.598 1.00 92.88 202 ASP A CA 1
ATOM 1556 C C . ASP A 1 202 ? 10.529 -15.547 -8.008 1.00 92.88 202 ASP A C 1
ATOM 1558 O O . ASP A 1 202 ? 9.342 -15.752 -8.236 1.00 92.88 202 ASP A O 1
ATOM 1562 N N . GLY A 1 203 ? 10.951 -14.532 -7.239 1.00 93.19 203 GLY A N 1
ATOM 1563 C CA . GLY A 1 203 ? 10.075 -13.524 -6.633 1.00 93.19 203 GLY A CA 1
ATOM 1564 C C . GLY A 1 203 ? 9.0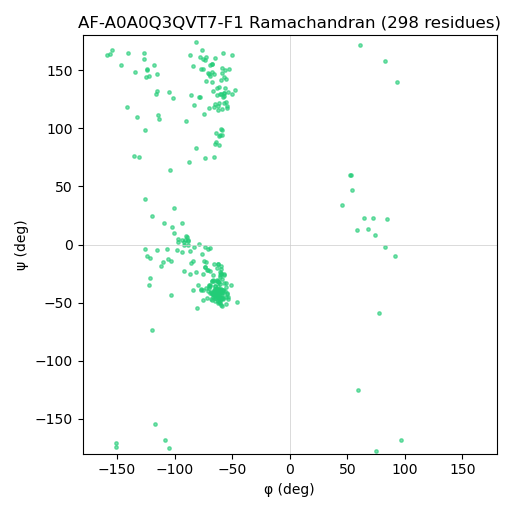02 -14.078 -5.699 1.00 93.19 203 GLY A C 1
ATOM 1565 O O . GLY A 1 203 ? 8.093 -13.330 -5.325 1.00 93.19 203 GLY A O 1
ATOM 1566 N N . ALA A 1 204 ? 9.097 -15.354 -5.309 1.00 90.00 204 ALA A N 1
ATOM 1567 C CA . ALA A 1 204 ? 8.144 -16.030 -4.432 1.00 90.00 204 ALA A CA 1
ATOM 1568 C C . ALA A 1 204 ? 8.263 -15.580 -2.965 1.00 90.00 204 ALA A C 1
ATOM 1570 O O . ALA A 1 204 ? 7.465 -15.994 -2.123 1.00 90.00 204 ALA A O 1
ATOM 1571 N N . GLY A 1 205 ? 9.221 -14.699 -2.668 1.00 84.69 205 GLY A N 1
ATOM 1572 C CA . GLY A 1 205 ? 9.574 -14.282 -1.321 1.00 84.69 205 GLY A CA 1
ATOM 1573 C C . GLY A 1 205 ? 10.709 -15.137 -0.760 1.00 84.69 205 GLY A C 1
ATOM 1574 O O . GLY A 1 205 ? 10.776 -16.346 -0.971 1.00 84.69 205 GLY A O 1
ATOM 1575 N N . GLY A 1 206 ? 11.633 -14.487 -0.058 1.00 78.44 206 GLY A N 1
ATOM 1576 C CA . GLY A 1 206 ? 12.736 -15.129 0.654 1.00 78.44 206 GLY A CA 1
ATOM 1577 C C . GLY A 1 206 ? 12.538 -15.067 2.168 1.00 78.44 206 GLY A C 1
ATOM 1578 O O . GLY A 1 206 ? 11.488 -14.667 2.662 1.00 78.44 206 GLY A O 1
ATOM 1579 N N . ALA A 1 207 ? 13.577 -15.406 2.935 1.00 74.81 207 ALA A N 1
ATOM 1580 C CA . ALA A 1 207 ? 13.520 -15.359 4.402 1.00 74.81 207 ALA A CA 1
ATOM 1581 C C . ALA A 1 207 ? 13.209 -13.954 4.964 1.00 74.81 207 ALA A C 1
ATOM 1583 O O . ALA A 1 207 ? 12.721 -13.833 6.085 1.00 74.81 207 ALA A O 1
ATOM 1584 N N . THR A 1 208 ? 13.508 -12.899 4.200 1.00 83.19 208 THR A N 1
ATOM 1585 C CA . THR A 1 208 ? 13.378 -11.495 4.621 1.00 83.19 208 THR A CA 1
ATOM 1586 C C . THR A 1 208 ? 12.502 -10.647 3.697 1.00 83.19 208 THR A C 1
ATOM 1588 O O . THR A 1 208 ? 12.180 -9.513 4.046 1.00 83.19 208 THR A O 1
ATOM 1591 N N . GLY A 1 209 ? 12.113 -11.157 2.525 1.00 88.12 209 GLY A N 1
ATOM 1592 C CA . GLY A 1 209 ? 11.330 -10.425 1.531 1.00 88.12 209 GLY A CA 1
ATOM 1593 C C . GLY A 1 209 ? 10.018 -11.122 1.196 1.00 88.12 209 GLY A C 1
ATOM 1594 O O . GLY A 1 209 ? 9.928 -12.342 1.148 1.00 88.12 209 GLY A O 1
ATOM 1595 N N . LEU A 1 210 ? 8.994 -10.316 0.933 1.00 93.88 210 LEU A N 1
ATOM 1596 C CA . LEU A 1 210 ? 7.662 -10.773 0.532 1.00 93.88 210 LEU A CA 1
ATOM 1597 C C . LEU A 1 210 ? 7.608 -11.251 -0.928 1.00 93.88 210 LEU A C 1
ATOM 1599 O O . LEU A 1 210 ? 8.421 -10.823 -1.750 1.00 93.88 210 LEU A O 1
ATOM 1603 N N . ALA A 1 211 ? 6.599 -12.061 -1.254 1.00 96.94 211 ALA A N 1
ATOM 1604 C CA . ALA A 1 211 ? 6.301 -12.471 -2.624 1.00 96.94 211 ALA A CA 1
ATOM 1605 C C . ALA A 1 211 ? 5.877 -11.272 -3.491 1.00 96.94 211 ALA A C 1
ATOM 1607 O O . ALA A 1 211 ? 4.883 -10.593 -3.206 1.00 96.94 211 ALA A O 1
ATOM 1608 N N . LEU A 1 212 ? 6.610 -11.007 -4.571 1.00 97.75 212 LEU A N 1
ATOM 1609 C CA . LEU A 1 212 ? 6.358 -9.881 -5.483 1.00 97.75 212 LEU A CA 1
ATOM 1610 C C . LEU A 1 212 ? 5.438 -10.251 -6.653 1.00 97.75 212 LEU A C 1
ATOM 1612 O O . LEU A 1 212 ? 4.782 -9.375 -7.230 1.00 97.75 212 LEU A O 1
ATOM 1616 N N . TRP A 1 213 ? 5.366 -11.539 -6.973 1.00 97.94 213 TRP A N 1
ATOM 1617 C CA . TRP A 1 213 ? 4.462 -12.132 -7.955 1.00 97.94 213 TRP A CA 1
ATOM 1618 C C . TRP A 1 213 ? 4.140 -13.586 -7.569 1.00 97.94 213 TRP A C 1
ATOM 1620 O O . TRP A 1 213 ? 4.495 -14.034 -6.476 1.00 97.94 213 TRP A O 1
ATOM 1630 N N . GLY A 1 214 ? 3.414 -14.303 -8.426 1.00 97.38 214 GLY A N 1
ATOM 1631 C CA . GLY A 1 214 ? 2.887 -15.636 -8.138 1.00 97.38 214 GLY A CA 1
ATOM 1632 C C . GLY A 1 214 ? 1.692 -15.617 -7.181 1.00 97.38 214 GLY A C 1
ATOM 1633 O O . GLY A 1 214 ? 1.229 -14.557 -6.747 1.00 97.38 214 GLY A O 1
ATOM 1634 N N . ASP A 1 215 ? 1.194 -16.808 -6.845 1.00 95.81 215 ASP A N 1
ATOM 1635 C CA . ASP A 1 215 ? -0.055 -17.002 -6.088 1.00 95.81 215 ASP A CA 1
ATOM 1636 C C . ASP A 1 215 ? -0.042 -16.366 -4.690 1.00 95.81 215 ASP A C 1
ATOM 1638 O O . ASP A 1 215 ? -1.081 -15.967 -4.168 1.00 95.81 215 ASP A O 1
ATOM 1642 N N . ASN A 1 216 ? 1.147 -16.206 -4.108 1.00 96.31 216 ASN A N 1
ATOM 1643 C CA . ASN A 1 216 ? 1.342 -15.639 -2.775 1.00 96.31 216 ASN A CA 1
ATOM 1644 C C . ASN A 1 216 ? 1.479 -14.106 -2.765 1.00 96.31 216 ASN A C 1
ATOM 1646 O O . ASN A 1 216 ? 1.684 -13.519 -1.700 1.00 96.31 216 ASN A O 1
ATOM 1650 N N . SER A 1 217 ? 1.343 -13.438 -3.914 1.00 98.06 217 SER A N 1
ATOM 1651 C CA . SER A 1 217 ? 1.441 -11.980 -4.028 1.00 98.06 217 SER A CA 1
ATOM 1652 C C . SER A 1 217 ? 0.079 -11.291 -4.201 1.00 98.06 217 SER A C 1
ATOM 1654 O O . SER A 1 217 ? -0.992 -11.894 -4.106 1.00 98.06 217 SER A O 1
ATOM 1656 N N . TYR A 1 218 ? 0.102 -9.978 -4.421 1.00 98.44 218 TYR A N 1
ATOM 1657 C CA . TYR A 1 218 ? -1.082 -9.186 -4.735 1.00 98.44 218 TYR A CA 1
ATOM 1658 C C . TYR A 1 218 ? -1.624 -9.527 -6.130 1.00 98.44 218 TYR A C 1
ATOM 1660 O O . TYR A 1 218 ? -0.862 -9.760 -7.075 1.00 98.44 218 TYR A O 1
ATOM 1668 N N . ASN A 1 219 ? -2.950 -9.498 -6.280 1.00 98.62 219 ASN A N 1
ATOM 1669 C CA . ASN A 1 219 ? -3.590 -9.769 -7.566 1.00 98.62 219 ASN A CA 1
ATOM 1670 C C . ASN A 1 219 ? -3.480 -8.585 -8.538 1.00 98.62 219 ASN A C 1
ATOM 1672 O O . ASN A 1 219 ? -3.145 -7.458 -8.154 1.00 98.62 219 ASN A O 1
ATOM 1676 N N . ILE A 1 220 ? -3.803 -8.823 -9.811 1.00 98.31 220 ILE A N 1
ATOM 1677 C CA . ILE A 1 220 ? -3.734 -7.807 -10.878 1.00 98.31 220 ILE A CA 1
ATOM 1678 C C . ILE A 1 220 ? -4.588 -6.559 -10.572 1.00 98.31 220 ILE A C 1
ATOM 1680 O O . ILE A 1 220 ? -4.297 -5.464 -11.043 1.00 98.31 220 ILE A O 1
ATOM 1684 N N . GLY A 1 221 ? -5.633 -6.685 -9.745 1.00 98.00 221 GLY A N 1
ATOM 1685 C CA . GLY A 1 221 ? -6.508 -5.585 -9.342 1.00 98.00 221 GLY A CA 1
ATOM 1686 C C . GLY A 1 221 ? -5.864 -4.595 -8.363 1.00 98.00 221 GLY A C 1
ATOM 1687 O O . GLY A 1 221 ? -6.413 -3.502 -8.156 1.00 98.00 221 GLY A O 1
ATOM 1688 N N . ALA A 1 222 ? -4.736 -4.941 -7.739 1.00 98.44 222 ALA A N 1
ATOM 1689 C CA . ALA A 1 222 ? -4.066 -4.119 -6.737 1.00 98.44 222 ALA A CA 1
ATOM 1690 C C . ALA A 1 222 ? -3.484 -2.822 -7.313 1.00 98.44 222 ALA A C 1
ATOM 1692 O O . ALA A 1 222 ? -3.190 -2.689 -8.497 1.00 98.44 222 ALA A O 1
ATOM 1693 N N . GLY A 1 223 ? -3.315 -1.813 -6.454 1.00 97.44 223 GLY A N 1
ATOM 1694 C CA . GLY A 1 223 ? -2.658 -0.564 -6.852 1.00 97.44 223 GLY A CA 1
ATOM 1695 C C . GLY A 1 223 ? -1.205 -0.773 -7.291 1.00 97.44 223 GLY A C 1
ATOM 1696 O O . GLY A 1 223 ? -0.753 -0.061 -8.185 1.00 97.44 223 GLY A O 1
ATOM 1697 N N . MET A 1 224 ? -0.530 -1.757 -6.685 1.00 98.00 224 MET A N 1
ATOM 1698 C CA . MET A 1 224 ? 0.872 -2.104 -6.928 1.00 98.00 224 MET A CA 1
ATOM 1699 C C . MET A 1 224 ? 1.101 -2.817 -8.270 1.00 98.00 224 MET A C 1
ATOM 1701 O O . MET A 1 224 ? 2.192 -2.740 -8.815 1.00 98.00 224 MET A O 1
ATOM 1705 N N . ALA A 1 225 ? 0.053 -3.389 -8.873 1.00 98.12 225 ALA A N 1
ATOM 1706 C CA . ALA A 1 225 ? 0.125 -3.974 -10.214 1.00 98.12 225 ALA A CA 1
ATOM 1707 C C . ALA A 1 225 ? 0.309 -2.926 -11.336 1.00 98.12 225 ALA A C 1
ATOM 1709 O O . ALA A 1 225 ? 0.408 -3.276 -12.506 1.00 98.12 225 ALA A O 1
ATOM 1710 N N . ARG A 1 226 ? 0.328 -1.625 -11.003 1.00 98.06 226 ARG A N 1
ATOM 1711 C CA . ARG A 1 226 ? 0.496 -0.528 -11.964 1.00 98.06 226 ARG A CA 1
ATOM 1712 C C . ARG A 1 226 ? 1.926 0.001 -11.944 1.00 98.06 226 ARG A C 1
ATOM 1714 O O . ARG A 1 226 ? 2.405 0.424 -10.887 1.00 98.06 226 ARG A O 1
ATOM 1721 N N . VAL A 1 227 ? 2.571 0.048 -13.112 1.00 98.44 227 VAL A N 1
ATOM 1722 C CA . VAL A 1 227 ? 4.003 0.371 -13.265 1.00 98.44 227 VAL A CA 1
ATOM 1723 C C . VAL A 1 227 ? 4.379 1.690 -12.596 1.00 98.44 227 VAL A C 1
ATOM 1725 O O . VAL A 1 227 ? 5.326 1.707 -11.818 1.00 98.44 227 VAL A O 1
ATOM 1728 N N . ARG A 1 228 ? 3.625 2.782 -12.788 1.00 98.31 228 ARG A N 1
ATOM 1729 C CA . ARG A 1 228 ? 4.003 4.084 -12.202 1.00 98.31 228 ARG A CA 1
ATOM 1730 C C . ARG A 1 228 ? 3.913 4.083 -10.682 1.00 98.31 228 ARG A C 1
ATOM 1732 O O . ARG A 1 228 ? 4.648 4.800 -10.006 1.00 98.31 228 ARG A O 1
ATOM 1739 N N . THR A 1 229 ? 2.978 3.304 -10.141 1.00 98.00 229 THR A N 1
ATOM 1740 C CA . THR A 1 229 ? 2.779 3.188 -8.691 1.00 98.00 229 THR A CA 1
ATOM 1741 C C . THR A 1 229 ? 3.869 2.323 -8.070 1.00 98.00 229 THR A C 1
ATOM 1743 O O . THR A 1 229 ? 4.480 2.751 -7.095 1.00 98.00 229 THR A O 1
ATOM 1746 N N . ALA A 1 230 ? 4.155 1.161 -8.660 1.00 98.38 230 ALA A N 1
ATOM 1747 C CA . ALA A 1 230 ? 5.248 0.302 -8.221 1.00 98.38 230 ALA A CA 1
ATOM 1748 C C . ALA A 1 230 ? 6.607 0.995 -8.340 1.00 98.38 230 ALA A C 1
ATOM 1750 O O . ALA A 1 230 ? 7.359 0.989 -7.376 1.00 98.38 230 ALA A O 1
ATOM 1751 N N . ALA A 1 231 ? 6.884 1.676 -9.452 1.00 98.44 231 ALA A N 1
ATOM 1752 C CA . ALA A 1 231 ? 8.133 2.404 -9.659 1.00 98.44 231 ALA A CA 1
ATOM 1753 C C . ALA A 1 231 ? 8.347 3.497 -8.607 1.00 98.44 231 ALA A C 1
ATOM 1755 O O . ALA A 1 231 ? 9.409 3.567 -8.000 1.00 98.44 231 ALA A O 1
ATOM 1756 N N . GLY A 1 232 ? 7.317 4.301 -8.318 1.00 97.44 232 GLY A N 1
ATOM 1757 C CA . GLY A 1 232 ? 7.399 5.313 -7.264 1.00 97.44 232 GLY A CA 1
ATOM 1758 C C . GLY A 1 232 ? 7.671 4.708 -5.882 1.00 97.44 232 GLY A C 1
ATOM 1759 O O . GLY A 1 232 ? 8.447 5.257 -5.101 1.00 97.44 232 GLY A O 1
ATOM 1760 N N . TYR A 1 233 ? 7.053 3.560 -5.579 1.00 97.25 233 TYR A N 1
ATOM 1761 C CA . TYR A 1 233 ? 7.291 2.840 -4.327 1.00 97.25 233 TYR A CA 1
ATOM 1762 C C . TYR A 1 233 ? 8.714 2.277 -4.261 1.00 97.25 233 TYR A C 1
ATOM 1764 O O . TYR A 1 233 ? 9.400 2.481 -3.263 1.00 97.25 233 TYR A O 1
ATOM 1772 N N . ILE A 1 234 ? 9.164 1.615 -5.328 1.00 97.38 234 ILE A N 1
ATOM 1773 C CA . ILE A 1 234 ? 10.501 1.028 -5.449 1.00 97.38 234 ILE A CA 1
ATOM 1774 C C . ILE A 1 234 ? 11.558 2.114 -5.293 1.00 97.38 234 ILE A C 1
ATOM 1776 O O . ILE A 1 234 ? 12.400 2.006 -4.414 1.00 97.38 234 ILE A O 1
ATOM 1780 N N . GLN A 1 235 ? 11.462 3.197 -6.064 1.00 96.50 235 GLN A N 1
ATOM 1781 C CA . GLN A 1 235 ? 12.413 4.299 -5.989 1.00 96.50 235 GLN A CA 1
ATOM 1782 C C . GLN A 1 235 ? 12.525 4.856 -4.569 1.00 96.50 235 GLN A C 1
ATOM 1784 O O . GLN A 1 235 ? 13.623 5.110 -4.092 1.00 96.50 235 GLN A O 1
ATOM 1789 N N . LYS A 1 236 ? 11.393 5.071 -3.892 1.00 95.06 236 LYS A N 1
ATOM 1790 C CA . LYS A 1 236 ? 11.390 5.744 -2.592 1.00 95.06 236 LYS A CA 1
ATOM 1791 C C . LYS A 1 236 ? 11.794 4.829 -1.435 1.00 95.06 236 LYS A C 1
ATOM 1793 O O . LYS A 1 236 ? 12.376 5.313 -0.470 1.00 95.06 236 LYS A O 1
ATOM 1798 N N . TYR A 1 237 ? 11.432 3.549 -1.491 1.00 93.94 237 TYR A N 1
ATOM 1799 C CA . TYR A 1 237 ? 11.447 2.667 -0.318 1.00 93.94 237 TYR A CA 1
ATOM 1800 C C . TYR A 1 237 ? 12.243 1.378 -0.497 1.00 93.94 237 TYR A C 1
ATOM 1802 O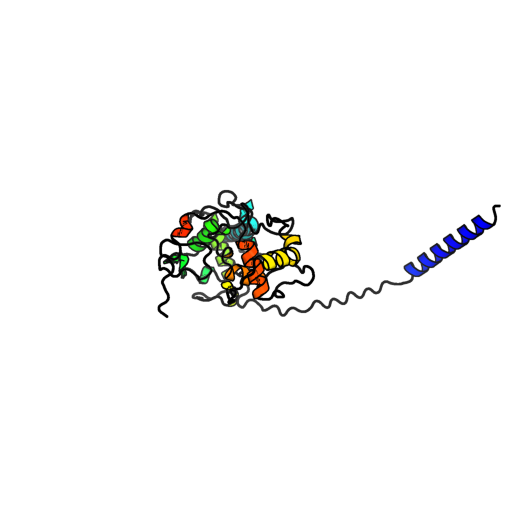 O . TYR A 1 237 ? 12.335 0.604 0.459 1.00 93.94 237 TYR A O 1
ATOM 1810 N N . MET A 1 238 ? 12.777 1.123 -1.692 1.00 95.06 238 MET A N 1
ATOM 1811 C CA . MET A 1 238 ? 13.548 -0.076 -1.999 1.00 95.06 238 MET A CA 1
ATOM 1812 C C . MET A 1 238 ? 14.940 0.272 -2.550 1.00 95.06 238 MET A C 1
ATOM 1814 O O . MET A 1 238 ? 15.092 1.292 -3.221 1.00 95.06 238 MET A O 1
ATOM 1818 N N . PRO A 1 239 ? 15.936 -0.599 -2.314 1.00 94.25 239 PRO A N 1
ATOM 1819 C CA . PRO A 1 239 ? 15.886 -1.736 -1.388 1.00 94.25 239 PRO A CA 1
ATOM 1820 C C . PRO A 1 239 ? 15.793 -1.276 0.083 1.00 94.25 239 PRO A C 1
ATOM 1822 O O . PRO A 1 239 ? 16.279 -0.210 0.449 1.00 94.25 239 PRO A O 1
ATOM 1825 N N . LYS A 1 240 ? 15.117 -2.069 0.930 1.00 88.94 240 LYS A N 1
ATOM 1826 C CA . LYS A 1 240 ? 14.868 -1.728 2.351 1.00 88.94 240 LYS A CA 1
ATOM 1827 C C . LYS A 1 240 ? 16.137 -1.675 3.200 1.00 88.94 240 LYS A C 1
ATOM 1829 O O . LYS A 1 240 ? 16.200 -0.919 4.162 1.00 88.94 240 LYS A O 1
ATOM 1834 N N . ALA A 1 241 ? 17.115 -2.493 2.845 1.00 90.44 241 ALA A N 1
ATOM 1835 C CA . ALA A 1 241 ? 18.473 -2.438 3.353 1.00 90.44 241 ALA A CA 1
ATOM 1836 C C . ALA A 1 241 ? 19.414 -2.303 2.147 1.00 90.44 241 ALA A C 1
ATOM 1838 O O . ALA A 1 241 ? 19.055 -2.801 1.076 1.00 90.44 241 ALA A O 1
ATOM 1839 N N . PRO A 1 242 ? 20.585 -1.662 2.291 1.00 93.44 242 PRO A N 1
ATOM 1840 C CA . PRO A 1 242 ? 21.524 -1.531 1.185 1.00 93.44 242 PRO A CA 1
ATOM 1841 C C . PRO A 1 242 ? 21.930 -2.891 0.598 1.00 93.44 242 PRO A C 1
ATOM 1843 O O . PRO A 1 242 ? 22.242 -3.828 1.338 1.00 93.44 242 PRO A O 1
ATOM 1846 N N . VAL A 1 243 ? 21.942 -2.995 -0.732 1.00 92.38 243 VAL A N 1
ATOM 1847 C CA . VAL A 1 243 ? 22.383 -4.176 -1.486 1.00 92.38 243 VAL A CA 1
ATOM 1848 C C . VAL A 1 243 ? 23.327 -3.713 -2.591 1.00 92.38 243 VAL A C 1
ATOM 1850 O O . VAL A 1 243 ? 22.902 -3.077 -3.552 1.00 92.38 243 VAL A O 1
ATOM 1853 N N . GLY A 1 244 ? 24.616 -4.033 -2.457 1.00 90.38 244 GLY A N 1
ATOM 1854 C CA . GLY A 1 244 ? 25.638 -3.516 -3.369 1.00 90.38 244 GLY A CA 1
ATOM 1855 C C . GLY A 1 244 ? 25.661 -1.986 -3.349 1.00 90.38 244 GLY A C 1
ATOM 1856 O O . GLY A 1 244 ? 25.755 -1.392 -2.278 1.00 90.38 244 GLY A O 1
ATOM 1857 N N . ASP A 1 245 ? 25.526 -1.374 -4.525 1.00 91.44 245 ASP A N 1
ATOM 1858 C CA . ASP A 1 245 ? 25.488 0.085 -4.703 1.00 91.44 245 ASP A CA 1
ATOM 1859 C C . ASP A 1 245 ? 24.063 0.675 -4.603 1.00 91.44 245 ASP A C 1
ATOM 1861 O O . ASP A 1 245 ? 23.848 1.861 -4.866 1.00 91.44 245 ASP A O 1
ATOM 1865 N N . TYR A 1 246 ? 23.067 -0.144 -4.248 1.00 94.88 246 TYR A N 1
ATOM 1866 C CA . TYR A 1 246 ? 21.666 0.263 -4.181 1.00 94.88 246 TYR A CA 1
ATOM 1867 C C . TYR A 1 246 ? 21.199 0.450 -2.738 1.00 94.88 246 TYR A C 1
ATOM 1869 O O . TYR A 1 246 ? 21.356 -0.432 -1.896 1.00 94.88 246 TYR A O 1
ATOM 1877 N N . GLU A 1 247 ? 20.546 1.577 -2.473 1.00 94.56 247 GLU A N 1
ATOM 1878 C CA . GLU A 1 247 ? 19.895 1.915 -1.208 1.00 94.56 247 GLU A CA 1
ATOM 1879 C C . GLU A 1 247 ? 18.569 2.634 -1.490 1.00 94.56 247 GLU A C 1
ATOM 1881 O O . GLU A 1 247 ? 18.308 3.063 -2.617 1.00 94.56 247 GLU A O 1
ATOM 1886 N N . ALA A 1 248 ? 17.699 2.746 -0.485 1.00 92.00 248 ALA A N 1
ATOM 1887 C CA . ALA A 1 248 ? 16.420 3.428 -0.652 1.00 92.00 248 ALA A CA 1
ATOM 1888 C C . ALA A 1 248 ? 16.630 4.862 -1.176 1.00 92.00 248 ALA A C 1
ATOM 1890 O O . ALA A 1 248 ? 17.323 5.667 -0.557 1.00 92.00 248 ALA A O 1
ATOM 1891 N N . GLY A 1 249 ? 16.021 5.186 -2.318 1.00 92.94 249 GLY A N 1
ATOM 1892 C CA . GLY A 1 249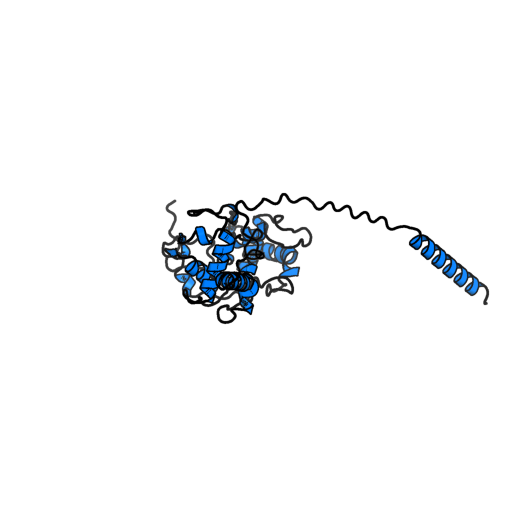 ? 16.181 6.486 -2.975 1.00 92.94 249 GLY A CA 1
ATOM 1893 C C . GLY A 1 249 ? 17.309 6.572 -4.005 1.00 92.94 249 GLY A C 1
ATOM 1894 O O . GLY A 1 249 ? 17.343 7.564 -4.732 1.00 92.94 249 GLY A O 1
ATOM 1895 N N . SER A 1 250 ? 18.202 5.580 -4.116 1.00 96.00 250 SER A N 1
ATOM 1896 C CA . SER A 1 250 ? 19.337 5.654 -5.053 1.00 96.00 250 SER A CA 1
ATOM 1897 C C . SER A 1 250 ? 18.979 5.281 -6.496 1.00 96.00 250 SER A C 1
ATOM 1899 O O . SER A 1 250 ? 19.647 5.731 -7.426 1.00 96.00 250 SER A O 1
ATOM 1901 N N . LEU A 1 251 ? 17.908 4.506 -6.701 1.00 96.94 251 LEU A N 1
ATOM 1902 C CA . LEU A 1 251 ? 17.424 4.130 -8.031 1.00 96.94 251 LEU A CA 1
ATOM 1903 C C . LEU A 1 251 ? 16.89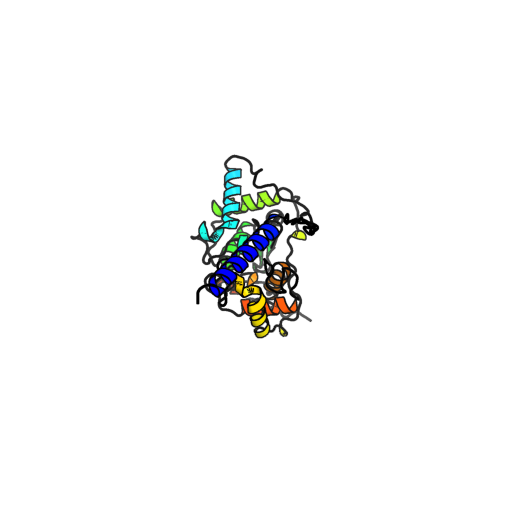8 5.350 -8.800 1.00 96.94 251 LEU A C 1
ATOM 1905 O O . LEU A 1 251 ? 16.060 6.120 -8.309 1.00 96.94 251 LEU A O 1
ATOM 1909 N N . THR A 1 252 ? 17.325 5.498 -10.053 1.00 97.31 252 THR A N 1
ATOM 1910 C CA . THR A 1 252 ? 16.728 6.493 -10.953 1.00 97.31 252 THR A CA 1
ATOM 1911 C C . THR A 1 252 ? 15.265 6.144 -11.238 1.00 97.31 252 THR A C 1
ATOM 1913 O O . THR A 1 252 ? 14.828 5.005 -11.059 1.00 97.31 252 THR A O 1
ATOM 1916 N N . GLU A 1 253 ? 14.476 7.126 -11.688 1.00 97.50 253 GLU A N 1
ATOM 1917 C CA . GLU A 1 253 ? 13.072 6.861 -12.033 1.00 97.50 253 GLU A CA 1
ATOM 1918 C C . GLU A 1 253 ? 12.967 5.813 -13.153 1.00 97.50 253 GLU A C 1
ATOM 1920 O O . GLU A 1 253 ? 12.132 4.918 -13.075 1.00 97.50 253 GLU A O 1
ATOM 1925 N N . GLU A 1 254 ? 13.861 5.873 -14.144 1.00 98.25 254 GLU A N 1
ATOM 1926 C CA . GLU A 1 254 ? 13.950 4.903 -15.240 1.00 98.25 254 GLU A CA 1
ATOM 1927 C C . GLU A 1 254 ? 14.255 3.489 -14.732 1.00 98.25 254 GLU A C 1
ATOM 1929 O O . GLU A 1 254 ? 13.512 2.558 -15.039 1.00 98.25 254 GLU A O 1
ATOM 1934 N N . GLN A 1 255 ? 15.268 3.334 -13.873 1.00 98.31 255 GLN A N 1
ATOM 1935 C CA . GLN A 1 255 ? 15.594 2.046 -13.255 1.00 98.31 255 GLN A CA 1
ATOM 1936 C C . GLN A 1 255 ? 14.404 1.492 -12.465 1.00 98.31 255 GLN A C 1
ATOM 1938 O O . GLN A 1 255 ? 14.035 0.328 -12.620 1.00 98.31 255 GLN A O 1
ATOM 1943 N N . ALA A 1 256 ? 13.753 2.327 -11.653 1.00 98.56 256 ALA A N 1
ATOM 1944 C CA . ALA A 1 256 ? 12.592 1.914 -10.875 1.00 98.56 256 ALA A CA 1
ATOM 1945 C C . ALA A 1 256 ? 11.398 1.528 -11.764 1.00 98.56 256 ALA A C 1
ATOM 1947 O O . ALA A 1 256 ? 10.673 0.587 -11.436 1.00 98.56 256 ALA A O 1
ATOM 1948 N N . MET A 1 257 ? 11.192 2.211 -12.894 1.00 98.69 257 MET A N 1
ATOM 1949 C CA . MET A 1 257 ? 10.169 1.858 -13.883 1.00 98.69 257 MET A CA 1
ATOM 1950 C C . MET A 1 257 ? 10.471 0.535 -14.588 1.00 98.69 257 MET A C 1
ATOM 1952 O O . MET A 1 257 ? 9.560 -0.282 -14.729 1.00 98.69 257 MET A O 1
ATOM 1956 N N . ASN A 1 258 ? 11.727 0.292 -14.959 1.00 98.81 258 ASN A N 1
ATOM 1957 C CA . ASN A 1 258 ? 12.170 -0.967 -15.556 1.00 98.81 258 ASN A CA 1
ATOM 1958 C C . ASN A 1 258 ? 11.963 -2.137 -14.579 1.00 98.81 258 ASN A C 1
ATOM 1960 O O . ASN A 1 258 ? 11.313 -3.124 -14.930 1.00 98.81 258 ASN A O 1
ATOM 1964 N N . ILE A 1 259 ? 12.396 -1.996 -13.319 1.00 98.69 259 ILE A N 1
ATOM 1965 C CA . ILE A 1 259 ? 12.173 -3.004 -12.263 1.00 98.69 259 ILE A CA 1
ATOM 1966 C C . ILE A 1 259 ? 10.671 -3.232 -12.036 1.00 98.69 259 ILE A C 1
ATOM 1968 O O . ILE A 1 259 ? 10.215 -4.373 -11.979 1.00 98.69 259 ILE A O 1
ATOM 1972 N N . ALA A 1 260 ? 9.877 -2.162 -11.926 1.00 98.75 260 ALA A N 1
ATOM 1973 C CA . ALA A 1 260 ? 8.432 -2.259 -11.720 1.00 98.75 260 ALA A CA 1
ATOM 1974 C C . ALA A 1 260 ? 7.725 -3.003 -12.857 1.00 98.75 260 ALA A C 1
ATOM 1976 O O . ALA A 1 260 ? 6.784 -3.757 -12.612 1.00 98.75 260 ALA A O 1
ATOM 1977 N N . ALA A 1 261 ? 8.157 -2.783 -14.095 1.00 98.56 261 ALA A N 1
ATOM 1978 C CA . ALA A 1 261 ? 7.604 -3.457 -15.255 1.00 98.56 261 ALA A CA 1
ATOM 1979 C C . ALA A 1 261 ? 8.016 -4.922 -15.334 1.00 98.56 261 ALA A C 1
ATOM 1981 O O . ALA A 1 261 ? 7.178 -5.749 -15.672 1.00 98.56 261 ALA A O 1
ATOM 1982 N N . TYR A 1 262 ? 9.254 -5.251 -14.960 1.00 98.75 262 TYR A N 1
ATOM 1983 C CA . TYR A 1 262 ? 9.683 -6.636 -14.798 1.00 98.75 262 TYR A CA 1
ATOM 1984 C C . TYR A 1 262 ? 8.858 -7.371 -13.733 1.00 98.75 262 TYR A C 1
ATOM 1986 O O . TYR A 1 262 ? 8.308 -8.430 -14.002 1.00 98.75 262 TYR A O 1
ATOM 1994 N N . ILE A 1 263 ? 8.671 -6.785 -12.548 1.00 98.56 263 ILE A N 1
ATOM 1995 C CA . ILE A 1 263 ? 7.845 -7.385 -11.483 1.00 98.56 263 ILE A CA 1
ATOM 1996 C C . ILE A 1 263 ? 6.386 -7.570 -11.933 1.00 98.56 263 ILE A C 1
ATOM 1998 O O . ILE A 1 263 ? 5.743 -8.573 -11.612 1.00 98.56 263 ILE A O 1
ATOM 2002 N N . ASN A 1 264 ? 5.835 -6.594 -12.656 1.00 98.31 264 ASN A N 1
ATOM 2003 C CA . ASN A 1 264 ? 4.436 -6.615 -13.083 1.00 98.31 264 ASN A CA 1
ATOM 2004 C C . ASN A 1 264 ? 4.191 -7.357 -14.406 1.00 98.31 264 ASN A C 1
ATOM 2006 O O . ASN A 1 264 ? 3.028 -7.536 -14.761 1.00 98.31 264 ASN A O 1
ATOM 2010 N N . SER A 1 265 ? 5.233 -7.817 -15.107 1.00 97.31 265 SER A N 1
ATOM 2011 C CA . SER A 1 265 ? 5.096 -8.728 -16.254 1.00 97.31 265 SER A CA 1
ATOM 2012 C C . SER A 1 265 ? 4.994 -10.198 -15.837 1.00 97.31 265 SER A C 1
ATOM 2014 O O . SER A 1 265 ? 4.592 -11.034 -16.644 1.00 97.31 265 SER A O 1
ATOM 2016 N N . MET A 1 266 ? 5.319 -10.507 -14.579 1.00 97.75 266 MET A N 1
ATOM 2017 C CA . MET A 1 266 ? 5.217 -11.850 -14.015 1.00 97.75 266 MET A CA 1
ATOM 2018 C C . MET A 1 266 ? 3.774 -12.252 -13.708 1.00 97.75 266 MET A C 1
ATOM 2020 O O . MET A 1 266 ? 2.931 -11.416 -13.364 1.00 97.75 266 MET A O 1
ATOM 2024 N N . GLU A 1 267 ? 3.511 -13.560 -13.781 1.00 96.88 267 GLU A N 1
ATOM 2025 C CA . GLU A 1 267 ? 2.205 -14.135 -13.459 1.00 96.88 267 GLU A CA 1
ATOM 2026 C C . GLU A 1 267 ? 1.794 -13.836 -12.013 1.00 96.88 267 GLU A C 1
ATOM 2028 O O . GLU A 1 267 ? 2.606 -13.844 -11.086 1.00 96.88 267 GLU A O 1
ATOM 2033 N N . ARG A 1 268 ? 0.504 -13.565 -11.817 1.00 97.69 268 ARG A N 1
ATOM 2034 C CA . ARG A 1 268 ? -0.110 -13.298 -10.514 1.00 97.69 268 ARG A CA 1
ATOM 2035 C C . ARG A 1 268 ? -1.606 -13.612 -10.564 1.00 97.69 268 ARG A C 1
ATOM 2037 O O . ARG A 1 268 ? -2.165 -13.663 -11.663 1.00 97.69 268 ARG A O 1
ATOM 2044 N N . PRO A 1 269 ? -2.276 -13.749 -9.407 1.00 98.25 269 PRO A N 1
ATOM 2045 C CA . PRO A 1 269 ? -3.706 -13.996 -9.370 1.00 98.25 269 PRO A CA 1
ATOM 2046 C C . PRO A 1 269 ? -4.506 -12.940 -10.132 1.00 98.25 269 PRO A C 1
ATOM 2048 O O . PRO A 1 269 ? -4.203 -11.738 -10.100 1.00 98.25 269 PRO A O 1
ATOM 2051 N N . ASP A 1 270 ? -5.564 -13.397 -10.795 1.00 97.81 270 ASP A N 1
ATOM 2052 C CA . ASP A 1 270 ? -6.514 -12.506 -11.442 1.00 97.81 270 ASP A CA 1
ATOM 2053 C C . ASP A 1 270 ? -7.491 -11.883 -10.426 1.00 97.81 270 ASP A C 1
ATOM 2055 O O . ASP A 1 270 ? -7.693 -12.382 -9.321 1.00 97.81 270 ASP A O 1
ATOM 2059 N N . PHE A 1 271 ? -8.146 -10.791 -10.816 1.00 97.69 271 PHE A N 1
ATOM 2060 C CA . PHE A 1 271 ? -9.283 -10.217 -10.104 1.00 97.69 271 PHE A CA 1
ATOM 2061 C C . PHE A 1 271 ? -10.461 -10.081 -11.079 1.00 97.69 271 PHE A C 1
ATOM 2063 O O . PHE A 1 271 ? -10.507 -9.118 -11.845 1.00 97.69 271 PHE A O 1
ATOM 2070 N N . PRO A 1 272 ? -11.431 -11.012 -11.103 1.00 96.31 272 PRO A N 1
ATOM 2071 C CA . PRO A 1 272 ? -12.490 -11.005 -12.118 1.00 96.31 272 PRO A CA 1
ATOM 2072 C C . PRO A 1 272 ? -13.294 -9.698 -12.171 1.00 96.31 272 PRO A C 1
ATOM 2074 O O . PRO A 1 272 ? -13.539 -9.156 -13.246 1.00 96.31 272 PRO A O 1
ATOM 2077 N N . ASN A 1 273 ? -13.602 -9.118 -11.007 1.00 96.38 273 ASN A N 1
ATOM 2078 C CA . ASN A 1 273 ? -14.382 -7.880 -10.907 1.00 96.38 273 ASN A CA 1
ATOM 2079 C C . ASN A 1 273 ? -13.632 -6.617 -11.373 1.00 96.38 273 ASN A C 1
ATOM 2081 O O . ASN A 1 273 ? -14.240 -5.549 -11.435 1.00 96.38 273 ASN A O 1
ATOM 2085 N N . LYS A 1 274 ? -12.345 -6.714 -11.742 1.00 96.38 274 LYS A N 1
ATOM 2086 C CA . LYS A 1 274 ? -11.536 -5.589 -12.252 1.00 96.38 274 LYS A CA 1
ATOM 2087 C C . LYS A 1 274 ? -12.143 -4.913 -13.483 1.00 96.38 274 LYS A C 1
ATOM 2089 O O . LYS A 1 274 ? -11.929 -3.729 -13.703 1.00 96.38 274 LYS A O 1
ATOM 2094 N N . ILE A 1 275 ? -12.943 -5.644 -14.262 1.00 96.94 275 ILE A N 1
ATOM 2095 C CA . ILE A 1 275 ? -13.581 -5.129 -15.479 1.00 96.94 275 ILE A CA 1
ATOM 2096 C C . ILE A 1 275 ? -14.562 -3.977 -15.200 1.00 96.94 275 ILE A C 1
ATOM 2098 O O . ILE A 1 275 ? -14.874 -3.212 -16.108 1.00 96.94 275 ILE A O 1
ATOM 2102 N N . HIS A 1 276 ? -15.041 -3.842 -13.961 1.00 96.88 276 HIS A N 1
ATOM 2103 C CA . HIS A 1 276 ? -15.950 -2.775 -13.535 1.00 96.88 276 HIS A CA 1
ATOM 2104 C C . HIS A 1 276 ? -15.227 -1.547 -12.969 1.00 96.88 276 HIS A C 1
ATOM 2106 O O . HIS A 1 276 ? -15.883 -0.584 -12.571 1.00 96.88 276 HIS A O 1
ATOM 2112 N N . ASP A 1 277 ? -13.896 -1.572 -12.919 1.00 97.38 277 ASP A N 1
ATOM 2113 C CA . ASP A 1 277 ? -13.115 -0.449 -12.424 1.00 97.38 277 ASP A CA 1
ATOM 2114 C C . ASP A 1 277 ? -13.165 0.740 -13.390 1.00 97.38 277 ASP A C 1
ATOM 2116 O O . ASP A 1 277 ? -13.215 0.582 -14.612 1.00 97.38 277 ASP A O 1
ATOM 2120 N N . TRP A 1 278 ? -13.121 1.944 -12.818 1.00 97.38 278 TRP A N 1
ATOM 2121 C CA . TRP A 1 278 ? -13.188 3.219 -13.539 1.00 97.38 278 TRP A CA 1
ATOM 2122 C C . TRP A 1 278 ? -14.406 3.295 -14.471 1.00 97.38 278 TRP A C 1
ATOM 2124 O O . TRP A 1 278 ? -14.258 3.465 -15.686 1.00 97.38 278 TRP A O 1
ATOM 2134 N N . PRO A 1 279 ? -15.634 3.186 -13.925 1.00 96.81 279 PRO A N 1
ATOM 2135 C CA . PRO A 1 279 ? -16.861 3.162 -14.726 1.00 96.81 279 PRO A CA 1
ATOM 2136 C C . PRO A 1 279 ? -17.084 4.451 -15.533 1.00 96.81 279 PRO A C 1
ATOM 2138 O O . PRO A 1 279 ? -17.853 4.457 -16.489 1.00 96.81 279 PRO A O 1
ATOM 2141 N N . ASN A 1 280 ? -16.391 5.539 -15.183 1.00 95.94 280 ASN A N 1
ATOM 2142 C CA . ASN A 1 280 ? -16.456 6.817 -15.887 1.00 95.94 280 ASN A CA 1
ATOM 2143 C C . ASN A 1 280 ? -15.444 6.936 -17.040 1.00 95.94 280 ASN A C 1
ATOM 2145 O O . ASN A 1 280 ? -15.368 8.001 -17.665 1.00 95.94 280 ASN A O 1
ATOM 2149 N N . GLY A 1 281 ? -14.688 5.873 -17.331 1.00 94.25 281 GLY A N 1
ATOM 2150 C CA . GLY A 1 281 ? -13.673 5.822 -18.387 1.00 94.25 281 GLY A CA 1
ATOM 2151 C C . GLY A 1 281 ? -12.403 6.614 -18.068 1.00 94.25 281 GLY A C 1
ATOM 2152 O O . GLY A 1 281 ? -11.680 7.026 -18.974 1.00 94.25 281 GLY A O 1
ATOM 2153 N N . ASP A 1 282 ? -12.153 6.844 -16.782 1.00 94.12 282 ASP A N 1
ATOM 2154 C CA . ASP A 1 282 ? -11.042 7.589 -16.186 1.00 94.12 282 ASP A CA 1
ATOM 2155 C C . ASP A 1 282 ? -9.936 6.658 -15.653 1.00 94.12 282 ASP A C 1
ATOM 2157 O O . ASP A 1 282 ? -9.247 6.960 -14.675 1.00 94.12 282 ASP A O 1
ATOM 2161 N N . ALA A 1 283 ? -9.758 5.504 -16.306 1.00 95.75 283 ALA A N 1
ATOM 2162 C CA . ALA A 1 283 ? -8.694 4.568 -15.973 1.00 95.75 283 ALA A CA 1
ATOM 2163 C C . ALA A 1 283 ? -7.309 5.205 -16.214 1.00 95.75 283 ALA A C 1
ATOM 2165 O O . ALA A 1 283 ? -7.090 5.794 -17.278 1.00 95.75 283 ALA A O 1
ATOM 2166 N N . PRO A 1 284 ? -6.352 5.061 -15.274 1.00 95.12 284 PRO A N 1
ATOM 2167 C CA . PRO A 1 284 ? -4.982 5.528 -15.445 1.00 95.12 284 PRO A CA 1
ATOM 2168 C C . PRO A 1 284 ? -4.338 5.008 -16.732 1.00 95.12 284 PRO A C 1
ATOM 2170 O O . PRO A 1 284 ? -4.643 3.910 -17.209 1.00 95.12 284 PRO A O 1
ATOM 2173 N N . ASP A 1 285 ? -3.398 5.777 -17.276 1.00 94.81 285 ASP A N 1
ATOM 2174 C CA . ASP A 1 285 ? -2.624 5.378 -18.451 1.00 94.81 285 ASP A CA 1
ATOM 2175 C C . ASP A 1 285 ? -1.884 4.048 -18.223 1.00 94.81 285 ASP A C 1
ATOM 2177 O O . ASP A 1 285 ? -1.846 3.224 -19.134 1.00 94.81 285 ASP A O 1
ATOM 2181 N N . ASP A 1 286 ? -1.457 3.799 -16.984 1.00 95.81 286 ASP A N 1
ATOM 2182 C CA . ASP A 1 286 ? -0.772 2.598 -16.497 1.00 95.81 286 ASP A CA 1
ATOM 2183 C C . ASP A 1 286 ? -1.682 1.509 -15.890 1.00 95.81 286 ASP A C 1
ATOM 2185 O O . ASP A 1 286 ? -1.211 0.665 -15.122 1.00 95.81 286 ASP A O 1
ATOM 2189 N N . ALA A 1 287 ? -2.990 1.526 -16.169 1.00 95.69 287 ALA A N 1
ATOM 2190 C CA . ALA A 1 287 ? -3.883 0.442 -15.758 1.00 95.69 287 ALA A CA 1
ATOM 2191 C C . ALA A 1 287 ? -3.399 -0.916 -16.312 1.00 95.69 287 ALA A C 1
ATOM 2193 O O . ALA A 1 287 ? -3.144 -1.045 -17.505 1.00 95.69 287 ALA A O 1
ATOM 2194 N N . ALA A 1 288 ? -3.307 -1.926 -15.441 1.00 94.25 288 ALA A N 1
ATOM 2195 C CA . ALA A 1 288 ? -2.731 -3.241 -15.754 1.00 94.25 288 ALA A CA 1
ATOM 2196 C C . ALA A 1 288 ? -3.672 -4.184 -16.532 1.00 94.25 288 ALA A C 1
ATOM 2198 O O . ALA A 1 288 ? -3.338 -5.337 -16.784 1.00 94.25 288 ALA A O 1
ATOM 2199 N N . TYR A 1 289 ? -4.882 -3.727 -16.845 1.00 95.31 289 TYR A N 1
ATOM 2200 C CA . TYR A 1 289 ? -5.944 -4.496 -17.488 1.00 95.31 289 TYR A CA 1
ATOM 2201 C C . TYR A 1 289 ? -6.950 -3.548 -18.140 1.00 95.31 289 TYR A C 1
ATOM 2203 O O . TYR A 1 289 ? -7.022 -2.360 -17.810 1.00 95.31 289 TYR A O 1
ATOM 2211 N N . GLU A 1 290 ? -7.758 -4.095 -19.042 1.00 93.88 290 GLU A N 1
ATOM 2212 C CA . GLU A 1 290 ? -8.870 -3.387 -19.669 1.00 93.88 290 GLU A CA 1
ATOM 2213 C C . GLU A 1 290 ? -10.139 -3.428 -18.805 1.00 93.88 290 GLU A C 1
ATOM 2215 O O . GLU A 1 290 ? -10.351 -4.348 -18.009 1.00 93.88 290 GLU A O 1
ATOM 2220 N N . THR A 1 291 ? -11.000 -2.422 -18.977 1.00 95.06 291 THR A N 1
ATOM 2221 C CA . THR A 1 291 ? -12.285 -2.304 -18.274 1.00 95.06 291 THR A CA 1
ATOM 2222 C C . THR A 1 291 ? -13.433 -2.111 -19.257 1.00 95.06 291 THR A C 1
ATOM 2224 O O . THR A 1 291 ? -13.228 -1.681 -20.392 1.00 95.06 291 THR A O 1
ATOM 2227 N N . LEU A 1 292 ? -14.662 -2.402 -18.821 1.00 94.25 292 LEU A N 1
ATOM 2228 C CA . LEU A 1 292 ? -15.866 -2.299 -19.653 1.00 94.25 292 LEU A CA 1
ATOM 2229 C C . LEU A 1 292 ? -16.140 -0.872 -20.140 1.00 94.25 292 LEU A C 1
ATOM 2231 O O . LEU A 1 292 ? -16.691 -0.694 -21.221 1.00 94.25 292 LEU A O 1
ATOM 2235 N N . ALA A 1 293 ? -15.769 0.140 -19.353 1.00 92.19 293 ALA A N 1
ATOM 2236 C CA . ALA A 1 293 ? -15.943 1.537 -19.741 1.00 92.19 293 ALA A CA 1
ATOM 2237 C C . ALA A 1 293 ? -14.983 1.957 -20.870 1.00 92.19 293 ALA A C 1
ATOM 2239 O O . ALA A 1 293 ? -15.250 2.936 -21.570 1.00 92.19 293 ALA A O 1
ATOM 2240 N N . GLY A 1 294 ? -13.872 1.229 -21.048 1.00 83.94 294 GLY A N 1
ATOM 2241 C CA . GLY A 1 294 ? -12.753 1.653 -21.882 1.00 83.94 294 GLY A CA 1
ATOM 2242 C C . GLY A 1 294 ? -12.118 2.958 -21.385 1.00 83.94 294 GLY A C 1
ATOM 2243 O O . GLY A 1 294 ? -12.623 3.639 -20.493 1.00 83.94 294 GLY A O 1
ATOM 2244 N N . LYS A 1 295 ? -10.981 3.347 -21.965 1.00 78.56 295 LYS A N 1
ATOM 2245 C CA . LYS A 1 295 ? -10.420 4.685 -21.722 1.00 78.56 295 LYS A CA 1
ATOM 2246 C C . LYS A 1 295 ? -11.179 5.697 -22.576 1.00 78.56 295 LYS A C 1
ATOM 2248 O O . LYS A 1 295 ? -11.256 5.530 -23.796 1.00 78.56 295 LYS A O 1
ATOM 2253 N N . LYS A 1 296 ? -11.706 6.765 -21.967 1.00 75.81 296 LYS A N 1
ATOM 2254 C CA . LYS A 1 296 ? -12.193 7.914 -22.744 1.00 75.81 296 LYS A CA 1
ATOM 2255 C C . LYS A 1 296 ? -11.041 8.433 -23.602 1.00 75.81 296 LYS A C 1
ATOM 2257 O O . LYS A 1 296 ? -9.938 8.647 -23.099 1.00 75.81 296 LYS A O 1
ATOM 2262 N N . LYS A 1 297 ? -11.283 8.628 -24.901 1.00 58.94 297 LYS A N 1
ATOM 2263 C CA . LYS A 1 297 ? -10.330 9.346 -25.754 1.00 58.94 297 LYS A CA 1
ATOM 2264 C C . LYS A 1 297 ? -10.210 10.754 -25.176 1.00 58.94 297 LYS A C 1
ATOM 2266 O O . LYS A 1 297 ? -11.228 11.420 -25.021 1.00 58.94 297 LYS A O 1
ATOM 2271 N N . SER A 1 298 ? -9.006 11.175 -24.791 1.00 55.12 298 SER A N 1
ATOM 2272 C CA . SER A 1 298 ? -8.807 12.566 -24.397 1.00 55.12 298 SER A CA 1
ATOM 2273 C C . SER A 1 298 ? -9.022 13.414 -25.644 1.00 55.12 298 SER A C 1
ATOM 2275 O O . SER A 1 298 ? -8.281 13.237 -26.615 1.00 55.12 298 SER A O 1
ATOM 2277 N N . ASP A 1 299 ? -10.018 14.293 -25.625 1.00 43.44 299 ASP A N 1
ATOM 2278 C CA . ASP A 1 299 ? -10.143 15.357 -26.616 1.00 43.44 299 ASP A CA 1
ATOM 2279 C C . ASP A 1 299 ? -8.868 16.211 -26.505 1.00 43.44 299 ASP A C 1
ATOM 2281 O O . ASP A 1 299 ? -8.690 16.962 -25.545 1.00 43.44 299 ASP A O 1
ATOM 2285 N N . LYS A 1 300 ? -7.915 15.961 -27.408 1.00 36.72 300 LYS A N 1
ATOM 2286 C CA . LYS A 1 300 ? -6.713 16.773 -27.602 1.00 36.72 300 LYS A CA 1
ATOM 2287 C C . LYS A 1 300 ? -7.032 17.924 -28.539 1.00 36.72 300 LYS A C 1
ATOM 2289 O O . LYS A 1 300 ? -7.727 17.664 -29.547 1.00 36.72 300 LYS A O 1
#